Protein AF-A0A4Y8KK54-F1 (afdb_monomer_lite)

Organism: NCBI:txid41988

InterPro domains:
  IPR001647 DNA-binding HTH domain, TetR-type [PF00440] (40-82)
  IPR001647 DNA-binding HTH domain, TetR-type [PS50977] (31-91)
  IPR009057 Homedomain-like superfamily [SSF46689] (26-95)
  IPR050109 HTH-type, TetR-li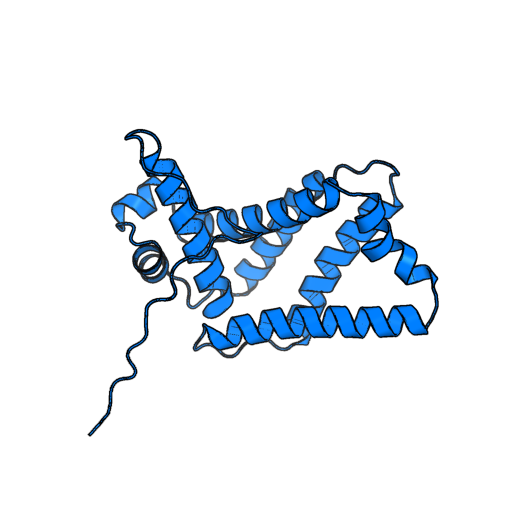ke transcriptional regulator [PTHR30055] (26-176)

Sequence (191 aa):
MSERLDETPVNIADGIFFTMPPVLRRGEVPAIHRESLMIAATELLASEGYRGVGVREITARARVSRAGFYAAFDDKDACVFAAYERFIEAYLSTLQLDLVAARAVHVEFESLGAAARKCRRADTTRLAALMRDAQAAISDTPPAPLSDHIGSVDAVRDLVSDALDQSAAPELLSLLPVMSLWTTRLLALKR

pLDDT: mean 76.67, std 17.29, range [30.69, 95.31]

Structure (mmCIF, N/CA/C/O backbone):
data_AF-A0A4Y8KK54-F1
#
_entry.id   AF-A0A4Y8KK54-F1
#
loop_
_atom_site.group_PDB
_atom_site.id
_atom_site.type_symbol
_atom_site.label_atom_id
_atom_site.label_alt_id
_atom_site.label_comp_id
_atom_site.label_asym_id
_atom_site.label_entity_id
_atom_site.label_seq_id
_atom_site.pdbx_PDB_ins_code
_atom_site.Cartn_x
_atom_site.Cartn_y
_atom_site.Cartn_z
_atom_site.occupancy
_atom_site.B_iso_or_equiv
_atom_site.auth_seq_id
_atom_site.auth_comp_id
_atom_site.auth_asym_id
_atom_site.auth_atom_id
_atom_site.pdbx_PDB_model_num
ATOM 1 N N . MET A 1 1 ? 15.577 -36.340 -18.420 1.00 34.56 1 MET A N 1
ATOM 2 C CA . MET A 1 1 ? 14.987 -35.574 -19.536 1.00 34.56 1 MET A CA 1
ATOM 3 C C . MET A 1 1 ? 13.953 -34.666 -18.900 1.00 34.56 1 MET A C 1
ATOM 5 O O . MET A 1 1 ? 12.982 -35.178 -18.371 1.00 34.56 1 MET A O 1
ATOM 9 N N . SER A 1 2 ? 14.292 -33.383 -18.763 1.00 33.22 2 SER A N 1
ATOM 10 C CA . SER A 1 2 ? 13.535 -32.387 -17.994 1.00 33.22 2 SER A CA 1
ATOM 11 C C . SER A 1 2 ? 12.267 -31.998 -18.754 1.00 33.22 2 SER A C 1
ATOM 13 O O . SER 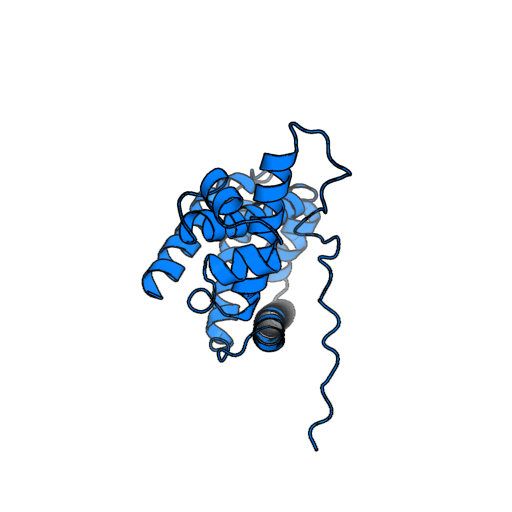A 1 2 ? 12.364 -31.533 -19.890 1.00 33.22 2 SER A O 1
ATOM 15 N N . GLU A 1 3 ? 11.105 -32.232 -18.152 1.00 31.42 3 GLU A N 1
ATOM 16 C CA . GLU A 1 3 ? 9.805 -31.828 -18.680 1.00 31.42 3 GLU A CA 1
ATOM 17 C C . GLU A 1 3 ? 9.526 -30.408 -18.173 1.00 31.42 3 GLU A C 1
ATOM 19 O O . GLU A 1 3 ? 9.410 -30.167 -16.972 1.00 31.42 3 GLU A O 1
ATOM 24 N N . ARG A 1 4 ? 9.563 -29.445 -19.101 1.00 30.69 4 ARG A N 1
ATOM 25 C CA . ARG A 1 4 ? 9.324 -28.022 -18.843 1.00 30.69 4 ARG A CA 1
ATOM 26 C C . ARG A 1 4 ? 7.884 -27.844 -18.370 1.00 30.69 4 ARG A C 1
ATOM 28 O O . ARG A 1 4 ? 6.964 -28.141 -19.125 1.00 30.69 4 ARG A O 1
ATOM 35 N N . LEU A 1 5 ? 7.712 -27.327 -17.156 1.00 34.41 5 LEU A N 1
ATOM 36 C CA . LEU A 1 5 ? 6.448 -26.748 -16.721 1.00 34.41 5 LEU A CA 1
ATOM 37 C C . LEU A 1 5 ? 6.178 -25.521 -17.599 1.00 34.41 5 LEU A C 1
ATOM 39 O O . LEU A 1 5 ? 6.982 -24.592 -17.653 1.00 34.41 5 LEU A O 1
ATOM 43 N N . ASP A 1 6 ? 5.083 -25.587 -18.344 1.00 33.03 6 ASP A N 1
ATOM 44 C CA . ASP A 1 6 ? 4.520 -24.486 -19.113 1.00 33.03 6 ASP A CA 1
ATOM 45 C C . ASP A 1 6 ? 3.977 -23.453 -18.113 1.00 33.03 6 ASP A C 1
ATOM 47 O O . ASP A 1 6 ? 2.862 -23.572 -17.605 1.00 33.03 6 ASP A O 1
ATOM 51 N N . GLU A 1 7 ? 4.820 -22.491 -17.731 1.00 35.12 7 GLU A N 1
ATOM 52 C CA . GLU A 1 7 ? 4.416 -21.321 -16.954 1.00 35.12 7 GLU A CA 1
ATOM 53 C C . GLU A 1 7 ? 3.498 -20.457 -17.825 1.00 35.12 7 GLU A C 1
ATOM 55 O O . GLU A 1 7 ? 3.936 -19.540 -18.523 1.00 35.12 7 GLU A O 1
ATOM 60 N N . THR A 1 8 ? 2.196 -20.747 -17.796 1.00 33.88 8 THR A N 1
ATOM 61 C CA . THR A 1 8 ? 1.182 -19.799 -18.265 1.00 33.88 8 THR A CA 1
ATOM 62 C C . THR A 1 8 ? 1.454 -18.440 -17.612 1.00 33.88 8 THR A C 1
ATOM 64 O O . THR A 1 8 ? 1.455 -18.362 -16.380 1.00 33.88 8 THR A O 1
ATOM 67 N N . PRO A 1 9 ? 1.693 -17.365 -18.386 1.00 37.09 9 PRO A N 1
ATOM 68 C CA . PRO A 1 9 ? 2.004 -16.066 -17.815 1.00 37.09 9 PRO A CA 1
ATOM 69 C C . PRO A 1 9 ? 0.795 -15.583 -17.017 1.00 37.09 9 PRO A C 1
ATOM 71 O O . PRO A 1 9 ? -0.312 -15.514 -17.555 1.00 37.09 9 PRO A O 1
ATOM 74 N N . VAL A 1 10 ? 1.011 -15.257 -15.740 1.00 39.78 10 VAL A N 1
ATOM 75 C CA . VAL A 1 10 ? -0.001 -14.628 -14.887 1.00 39.78 10 VAL A CA 1
ATOM 76 C C . VAL A 1 10 ? -0.463 -13.355 -15.593 1.00 39.78 10 VAL A C 1
ATOM 78 O O . VAL A 1 10 ? 0.301 -12.408 -15.773 1.00 39.78 10 VAL A O 1
ATOM 81 N N . ASN A 1 11 ? -1.694 -13.387 -16.091 1.00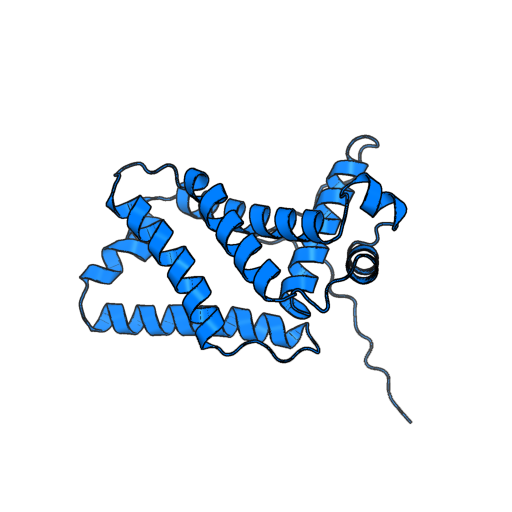 39.50 11 ASN A N 1
ATOM 82 C CA . ASN A 1 11 ? -2.329 -12.248 -16.730 1.00 39.50 11 ASN A CA 1
ATOM 83 C C . ASN A 1 11 ? -2.714 -11.262 -15.620 1.00 39.50 11 ASN A C 1
ATOM 85 O O . ASN A 1 11 ? -3.263 -11.696 -14.606 1.00 39.50 11 ASN A O 1
ATOM 89 N N . ILE A 1 12 ? -2.423 -9.971 -15.795 1.00 45.25 12 ILE A N 1
ATOM 90 C CA . ILE A 1 12 ? -2.815 -8.927 -14.838 1.00 45.25 12 ILE A CA 1
ATOM 91 C C . ILE A 1 12 ? -4.345 -8.972 -14.723 1.00 45.25 12 ILE A C 1
ATOM 93 O O . ILE A 1 12 ? -5.048 -8.707 -15.697 1.00 45.25 12 ILE A O 1
ATOM 97 N N . ALA A 1 13 ? -4.859 -9.386 -13.565 1.00 43.09 13 ALA A N 1
ATOM 98 C CA . ALA A 1 13 ? -6.291 -9.466 -13.303 1.00 43.09 13 ALA A CA 1
ATOM 99 C C . ALA A 1 13 ? -6.803 -8.123 -12.764 1.00 43.09 13 ALA A C 1
ATOM 101 O O . ALA A 1 13 ? -6.107 -7.466 -11.990 1.00 43.09 13 ALA A O 1
ATOM 102 N N . ASP A 1 14 ? -8.029 -7.743 -13.129 1.00 33.59 14 ASP A N 1
ATOM 103 C CA . ASP A 1 14 ? -8.732 -6.639 -12.467 1.00 33.59 14 ASP A CA 1
ATOM 104 C C . ASP A 1 14 ? -8.810 -6.899 -10.956 1.00 33.59 14 ASP A C 1
ATOM 106 O O . ASP A 1 14 ? -9.200 -7.987 -10.520 1.00 33.59 14 ASP A O 1
ATOM 110 N N . GLY A 1 15 ? -8.438 -5.905 -10.146 1.00 44.06 15 GLY A N 1
ATOM 111 C CA . GLY A 1 15 ? -8.336 -6.060 -8.699 1.00 44.06 15 GLY A CA 1
ATOM 112 C C . GLY A 1 15 ? -8.706 -4.804 -7.915 1.00 44.06 15 GLY A C 1
ATOM 113 O O . GLY A 1 15 ? -8.842 -3.711 -8.449 1.00 44.06 15 GLY A O 1
ATOM 114 N N . ILE A 1 16 ? -8.833 -4.960 -6.595 1.00 44.19 16 ILE A N 1
ATOM 115 C CA . ILE A 1 16 ? -9.178 -3.871 -5.658 1.00 44.19 16 ILE A CA 1
ATOM 116 C C . ILE A 1 16 ? -8.119 -2.748 -5.674 1.00 44.19 16 ILE A C 1
ATOM 118 O O . ILE A 1 16 ? -8.422 -1.596 -5.376 1.00 44.19 16 ILE A O 1
ATOM 122 N N . PHE A 1 17 ? -6.881 -3.075 -6.052 1.00 42.69 17 PHE A N 1
ATOM 123 C CA . PHE A 1 17 ? -5.748 -2.147 -6.049 1.00 42.69 17 PHE A CA 1
ATOM 124 C C . PHE A 1 17 ? -5.470 -1.503 -7.413 1.00 42.69 17 PHE A C 1
ATOM 126 O O . PHE A 1 17 ? -4.890 -0.421 -7.459 1.00 42.69 17 PHE A O 1
ATOM 133 N N . PHE A 1 18 ? -5.897 -2.140 -8.509 1.00 51.03 18 PHE A N 1
ATOM 134 C CA . PHE A 1 18 ? -5.626 -1.698 -9.875 1.00 51.03 18 PHE A CA 1
ATOM 135 C C . PHE A 1 18 ? -6.766 -2.083 -10.812 1.00 51.03 18 PHE A C 1
ATOM 137 O O . PHE A 1 18 ? -7.244 -3.217 -10.800 1.00 51.03 18 PHE A O 1
ATOM 144 N N . THR A 1 19 ? -7.152 -1.142 -11.662 1.00 51.34 19 THR A N 1
ATOM 145 C CA . THR A 1 19 ? -8.107 -1.352 -12.750 1.00 51.34 19 THR A CA 1
ATOM 146 C C . THR A 1 19 ? -7.354 -1.444 -14.063 1.00 51.34 19 THR A C 1
ATOM 148 O O . THR A 1 19 ? -6.540 -0.571 -14.355 1.00 51.34 19 THR A O 1
ATOM 151 N N . MET A 1 20 ? -7.620 -2.470 -14.874 1.00 42.22 20 MET A N 1
ATOM 152 C CA . MET A 1 20 ? -7.076 -2.535 -16.227 1.00 42.22 20 MET A CA 1
ATOM 153 C C . MET A 1 20 ? -7.622 -1.362 -17.054 1.00 42.22 20 MET A C 1
ATOM 155 O O . MET A 1 20 ? -8.843 -1.208 -17.166 1.00 42.22 20 MET A O 1
ATOM 159 N N . PRO A 1 21 ? -6.764 -0.519 -17.654 1.00 48.00 21 PRO A N 1
ATOM 160 C CA . PRO A 1 21 ? -7.264 0.598 -18.432 1.00 48.00 21 PRO A CA 1
ATOM 161 C C . PRO A 1 21 ? -7.938 0.122 -19.736 1.00 48.00 21 PRO A C 1
ATOM 163 O O . PRO A 1 21 ? -7.499 -0.860 -20.345 1.00 48.00 21 PRO A O 1
ATOM 166 N N . PRO A 1 22 ? -9.004 0.810 -20.193 1.00 50.97 22 PRO A N 1
ATOM 167 C CA . PRO A 1 22 ? -9.767 0.429 -21.380 1.00 50.97 22 PRO A CA 1
ATOM 168 C C . PRO A 1 22 ? -8.986 0.622 -22.696 1.00 50.97 22 PRO A C 1
ATOM 170 O O . PRO A 1 22 ? -7.919 1.231 -22.746 1.00 50.97 22 PRO A O 1
ATOM 173 N N . VAL A 1 23 ? -9.546 0.085 -23.789 1.00 52.19 23 VAL A N 1
ATOM 174 C CA . VAL A 1 23 ? -8.948 0.058 -25.139 1.00 52.19 23 VAL A CA 1
ATOM 175 C C . VAL A 1 23 ? -8.529 1.460 -25.626 1.00 52.19 23 VAL A C 1
ATOM 177 O O . VAL A 1 23 ? -9.309 2.407 -25.599 1.00 52.19 23 VAL A O 1
ATOM 180 N N . LEU A 1 24 ? -7.289 1.536 -26.121 1.00 49.78 24 LEU A N 1
ATOM 181 C CA . LEU A 1 24 ? -6.462 2.729 -26.355 1.00 49.78 24 LEU A CA 1
ATOM 182 C C . LEU A 1 24 ? -7.079 3.836 -27.238 1.00 49.78 24 LEU A C 1
ATOM 184 O O . LEU A 1 24 ? -7.381 3.606 -28.413 1.00 49.78 24 LEU A O 1
ATOM 188 N N . ARG A 1 25 ? -7.035 5.093 -26.765 1.00 50.41 25 ARG A N 1
ATOM 189 C CA . ARG A 1 25 ? -6.892 6.288 -27.626 1.00 50.41 25 ARG A CA 1
ATOM 190 C C . ARG A 1 25 ? -5.428 6.743 -27.663 1.00 50.41 25 ARG A C 1
ATOM 192 O O . ARG A 1 25 ? -4.710 6.654 -26.675 1.00 50.41 25 ARG A O 1
ATOM 199 N N . ARG A 1 26 ? -4.954 7.279 -28.798 1.00 50.38 26 ARG A N 1
ATOM 200 C CA . ARG A 1 26 ? -3.528 7.628 -29.034 1.00 50.38 26 ARG A CA 1
ATOM 201 C C . ARG A 1 26 ? -2.906 8.569 -27.973 1.00 50.38 26 ARG A C 1
ATOM 203 O O . ARG A 1 26 ? -1.694 8.539 -27.802 1.00 50.38 26 ARG A O 1
ATOM 210 N N . GLY A 1 27 ? -3.709 9.366 -27.258 1.00 58.72 27 GLY A N 1
ATOM 211 C CA . GLY A 1 27 ? -3.265 10.228 -26.148 1.00 58.72 27 GLY A CA 1
ATOM 212 C C . GLY A 1 27 ? -3.271 9.577 -24.755 1.00 58.72 27 GLY A C 1
ATOM 213 O O . GLY A 1 27 ? -2.666 10.117 -23.840 1.00 58.72 27 GLY A O 1
ATOM 214 N N . GLU A 1 28 ? -3.912 8.418 -24.593 1.00 64.12 28 GLU A N 1
ATOM 215 C CA . GLU A 1 28 ? -4.023 7.682 -23.319 1.00 64.12 28 GLU A CA 1
ATOM 216 C C . GLU A 1 28 ? -2.874 6.681 -23.132 1.00 64.12 28 GLU A C 1
ATOM 218 O O . GLU A 1 28 ? -2.599 6.240 -22.020 1.00 64.12 28 GLU A O 1
ATOM 223 N N . VAL A 1 29 ? -2.148 6.370 -24.213 1.00 72.44 29 VAL A N 1
ATOM 224 C CA . VAL A 1 29 ? -1.013 5.433 -24.232 1.00 72.44 29 VAL A CA 1
ATOM 225 C C . VAL A 1 29 ? 0.030 5.730 -23.136 1.00 72.44 29 VAL A C 1
ATOM 227 O O . VAL A 1 29 ? 0.448 4.785 -22.468 1.00 72.44 29 VAL A O 1
ATOM 230 N N . PRO A 1 30 ? 0.447 6.989 -22.873 1.00 79.62 30 PRO A N 1
ATOM 231 C CA . PRO A 1 30 ? 1.409 7.273 -21.805 1.00 79.62 30 PRO A CA 1
ATOM 232 C C . PRO A 1 30 ? 0.860 6.999 -20.399 1.00 79.62 30 PRO A C 1
ATOM 234 O O . PRO A 1 30 ? 1.578 6.452 -19.565 1.00 79.62 30 PRO A O 1
ATOM 237 N N . ALA A 1 31 ? -0.409 7.336 -20.141 1.00 79.38 31 ALA A N 1
ATOM 238 C CA . ALA A 1 31 ? -1.060 7.077 -18.855 1.00 79.38 31 ALA A CA 1
ATOM 239 C C . ALA A 1 31 ? -1.206 5.568 -18.608 1.00 79.38 31 ALA A C 1
ATOM 241 O O . ALA A 1 31 ? -0.898 5.081 -17.524 1.00 79.38 31 ALA A O 1
ATOM 242 N N . ILE A 1 32 ? -1.558 4.822 -19.654 1.00 82.50 32 ILE A N 1
ATOM 243 C CA . ILE A 1 32 ? -1.699 3.365 -19.624 1.00 82.50 32 ILE A CA 1
ATOM 244 C C . ILE A 1 32 ? -0.356 2.676 -19.400 1.00 82.50 32 ILE A C 1
ATOM 246 O O . ILE A 1 32 ? -0.265 1.747 -18.599 1.00 82.50 32 ILE A O 1
ATOM 250 N N . HIS A 1 33 ? 0.705 3.134 -20.070 1.00 88.38 33 HIS A N 1
ATOM 251 C CA . HIS A 1 33 ? 2.049 2.629 -19.807 1.00 88.38 33 HIS A CA 1
ATOM 252 C C . HIS A 1 33 ? 2.473 2.922 -18.371 1.00 88.38 33 HIS A C 1
ATOM 254 O O . HIS A 1 33 ? 2.992 2.028 -17.712 1.00 88.38 33 HIS A O 1
ATOM 260 N N . ARG A 1 34 ? 2.221 4.135 -17.864 1.00 90.38 34 ARG A N 1
ATOM 261 C CA . ARG A 1 34 ? 2.526 4.489 -16.475 1.00 90.38 34 ARG A CA 1
ATOM 262 C C . ARG A 1 34 ? 1.802 3.566 -15.490 1.00 90.38 34 ARG A C 1
ATOM 264 O O . ARG A 1 34 ? 2.439 3.056 -14.576 1.00 90.38 34 ARG A O 1
ATOM 271 N N . GLU A 1 35 ? 0.514 3.314 -15.697 1.00 87.00 35 GLU A N 1
ATOM 272 C CA . GLU A 1 35 ? -0.282 2.417 -14.854 1.00 87.00 35 GLU A CA 1
ATOM 273 C C . GLU A 1 35 ? 0.191 0.961 -14.947 1.00 87.00 35 GLU A C 1
ATOM 275 O O . GLU A 1 35 ? 0.448 0.337 -13.922 1.00 87.00 35 GLU A O 1
ATOM 280 N N . SER A 1 36 ? 0.438 0.452 -16.157 1.00 87.81 36 SER A N 1
ATOM 281 C CA . SER A 1 36 ? 0.958 -0.909 -16.375 1.00 87.81 36 SER A CA 1
ATOM 282 C C . SER A 1 36 ? 2.325 -1.120 -15.717 1.00 87.81 36 SER A C 1
ATOM 284 O O . SER A 1 36 ? 2.599 -2.183 -15.163 1.00 87.81 36 SER A O 1
ATOM 286 N N . LEU A 1 37 ? 3.186 -0.098 -15.754 1.00 91.44 37 LEU A N 1
ATOM 287 C CA . LEU A 1 37 ? 4.482 -0.099 -15.080 1.00 91.44 37 LEU A CA 1
ATOM 288 C C . LEU A 1 37 ? 4.330 -0.119 -13.554 1.00 91.44 37 LEU A C 1
ATOM 290 O O . LEU A 1 37 ? 5.05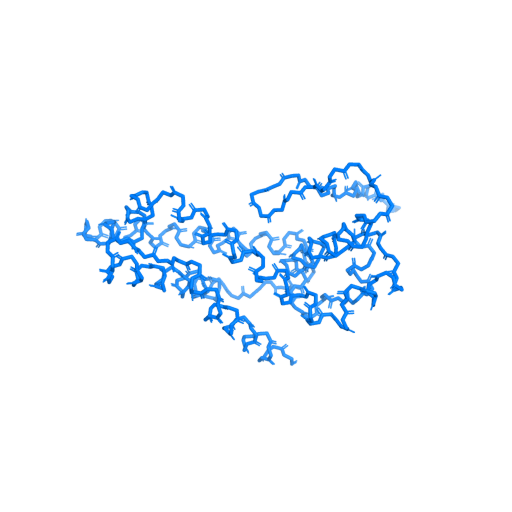7 -0.862 -12.903 1.00 91.44 37 LEU A O 1
ATOM 294 N N . MET A 1 38 ? 3.391 0.648 -12.987 1.00 90.94 38 MET A N 1
ATOM 295 C CA . MET A 1 38 ? 3.118 0.631 -11.542 1.00 90.94 38 MET A CA 1
ATOM 296 C C . MET A 1 38 ? 2.529 -0.705 -11.088 1.00 90.94 38 MET A C 1
ATOM 298 O O . MET A 1 38 ? 2.970 -1.232 -10.074 1.00 90.94 38 MET A O 1
ATOM 302 N N . ILE A 1 39 ? 1.608 -1.292 -11.856 1.00 84.69 39 ILE A N 1
ATOM 303 C CA . ILE A 1 39 ? 1.069 -2.631 -11.583 1.00 84.69 39 ILE A CA 1
ATOM 304 C C . ILE A 1 39 ? 2.206 -3.654 -11.552 1.00 84.69 39 ILE A C 1
ATOM 306 O O . ILE A 1 39 ? 2.391 -4.353 -10.556 1.00 84.69 39 ILE A O 1
ATOM 310 N N . ALA A 1 40 ? 3.021 -3.687 -12.610 1.00 86.88 40 ALA A N 1
ATOM 311 C CA . ALA A 1 40 ? 4.167 -4.582 -12.695 1.00 86.88 40 ALA A CA 1
ATOM 312 C C . ALA A 1 40 ? 5.162 -4.350 -11.551 1.00 86.88 40 ALA A C 1
ATOM 314 O O . ALA A 1 40 ? 5.682 -5.310 -10.991 1.00 86.88 40 ALA A O 1
ATOM 315 N N . ALA A 1 41 ? 5.422 -3.093 -11.182 1.00 87.25 41 ALA A N 1
ATOM 316 C CA . ALA A 1 41 ? 6.292 -2.761 -10.064 1.00 87.25 41 ALA A CA 1
ATOM 317 C C . ALA A 1 41 ? 5.721 -3.261 -8.732 1.00 87.25 41 ALA A C 1
ATOM 319 O O . ALA A 1 41 ? 6.473 -3.857 -7.971 1.00 87.25 41 ALA A O 1
ATOM 320 N N . THR A 1 42 ? 4.424 -3.085 -8.457 1.00 80.94 42 THR A N 1
ATOM 321 C CA . THR A 1 42 ? 3.784 -3.607 -7.238 1.00 80.94 42 THR A CA 1
ATOM 322 C C . THR A 1 42 ? 3.832 -5.125 -7.181 1.00 80.94 42 THR A C 1
ATOM 324 O O . THR A 1 42 ? 4.167 -5.673 -6.135 1.00 80.94 42 THR A O 1
ATOM 327 N N . GLU A 1 43 ? 3.552 -5.811 -8.290 1.00 76.25 43 GLU A N 1
ATOM 328 C CA . GLU A 1 43 ? 3.649 -7.270 -8.360 1.00 76.25 43 GLU A CA 1
ATOM 329 C C . GLU A 1 43 ? 5.083 -7.746 -8.118 1.00 76.25 43 GLU A C 1
ATOM 331 O O . GLU A 1 43 ? 5.304 -8.595 -7.261 1.00 76.25 43 GLU A O 1
ATOM 336 N N . LEU A 1 44 ? 6.062 -7.173 -8.825 1.00 78.25 44 LEU A N 1
ATOM 337 C CA . LEU A 1 44 ? 7.473 -7.554 -8.699 1.00 78.25 44 LEU A CA 1
ATOM 338 C C . LEU A 1 44 ? 8.046 -7.236 -7.315 1.00 78.25 44 LEU A C 1
ATOM 340 O O . LEU A 1 44 ? 8.961 -7.893 -6.834 1.00 78.25 44 LEU A O 1
ATOM 344 N N . LEU A 1 45 ? 7.541 -6.189 -6.678 1.00 75.06 45 LEU A N 1
ATOM 345 C CA . LEU A 1 45 ? 7.948 -5.777 -5.345 1.00 75.06 45 LEU A CA 1
ATOM 346 C C . LEU A 1 45 ? 7.328 -6.646 -4.265 1.00 75.06 45 LEU A C 1
ATOM 348 O O . LEU A 1 45 ? 8.004 -6.968 -3.286 1.00 75.06 45 LEU A O 1
ATOM 352 N N . ALA A 1 46 ? 6.062 -7.018 -4.457 1.00 67.44 46 ALA A N 1
ATOM 353 C CA . ALA A 1 46 ? 5.406 -8.015 -3.639 1.00 67.44 46 ALA A CA 1
ATOM 354 C C . ALA A 1 46 ? 6.170 -9.334 -3.735 1.00 67.44 46 ALA A C 1
ATOM 356 O O . ALA A 1 46 ? 6.376 -9.939 -2.698 1.00 67.44 46 ALA A O 1
ATOM 357 N N . SER A 1 47 ? 6.672 -9.727 -4.911 1.00 63.38 47 SER A N 1
ATOM 358 C CA . SER A 1 47 ? 7.549 -10.887 -5.040 1.00 63.38 47 SER A CA 1
ATOM 359 C C . SER A 1 47 ? 8.960 -10.643 -4.549 1.00 63.38 47 SER A C 1
ATOM 361 O O . SER A 1 47 ? 9.338 -10.978 -3.431 1.00 63.38 47 SER A O 1
ATOM 363 N N . GLU A 1 48 ? 9.803 -10.110 -5.412 1.00 64.44 48 GLU A N 1
ATOM 364 C CA . GLU A 1 48 ? 11.254 -10.219 -5.343 1.00 64.44 48 GLU A CA 1
ATOM 365 C C . GLU A 1 48 ? 11.845 -9.325 -4.246 1.00 64.44 48 GLU A C 1
ATOM 367 O O . GLU A 1 48 ? 13.060 -9.254 -4.035 1.00 64.44 48 GLU A O 1
ATOM 372 N N . GLY A 1 49 ? 10.967 -8.622 -3.524 1.00 63.81 49 GLY A N 1
ATOM 373 C CA . GLY A 1 49 ? 11.315 -7.537 -2.645 1.00 63.81 49 GLY A CA 1
ATOM 374 C C . GLY A 1 49 ? 11.969 -6.405 -3.428 1.00 63.81 49 GLY A C 1
ATOM 375 O O . GLY A 1 49 ? 12.269 -6.477 -4.618 1.00 63.81 49 GLY A O 1
ATOM 376 N N . TYR A 1 50 ? 12.260 -5.317 -2.729 1.00 69.75 50 TYR A N 1
ATOM 377 C CA . TYR A 1 50 ? 12.813 -4.137 -3.381 1.00 69.75 50 TYR A CA 1
ATOM 378 C C . TYR A 1 50 ? 14.144 -4.393 -4.098 1.00 69.75 50 TYR A C 1
ATOM 380 O O . TYR A 1 50 ? 14.423 -3.720 -5.081 1.00 69.75 50 TYR A O 1
ATOM 388 N N . ARG A 1 51 ? 14.973 -5.350 -3.659 1.00 70.12 51 ARG A N 1
ATOM 389 C CA . ARG A 1 51 ? 16.278 -5.616 -4.291 1.00 70.12 51 ARG A CA 1
ATOM 390 C C . ARG A 1 51 ? 16.179 -6.381 -5.613 1.00 70.12 51 ARG A C 1
ATOM 392 O O . ARG A 1 51 ? 16.990 -6.098 -6.489 1.00 70.12 51 ARG A O 1
ATOM 399 N N . GLY A 1 52 ? 15.224 -7.300 -5.761 1.00 67.62 52 GLY A N 1
ATOM 400 C CA . GLY A 1 52 ? 15.068 -8.070 -6.999 1.00 67.62 52 GLY A CA 1
ATOM 401 C C . GLY A 1 52 ? 14.340 -7.309 -8.109 1.00 67.62 52 GLY A C 1
ATOM 402 O O . GLY A 1 52 ? 14.613 -7.512 -9.285 1.00 67.62 52 GLY A O 1
ATOM 403 N N . VAL A 1 53 ? 13.531 -6.308 -7.753 1.00 78.06 53 VAL A N 1
ATOM 404 C CA . VAL A 1 53 ? 12.909 -5.419 -8.742 1.00 78.06 53 VAL A CA 1
ATOM 405 C C . VAL A 1 53 ? 13.983 -4.640 -9.512 1.00 78.06 53 VAL A C 1
ATOM 407 O O . VAL A 1 53 ? 14.821 -3.968 -8.917 1.00 78.06 53 VAL A O 1
ATOM 410 N N . GLY A 1 54 ? 13.932 -4.631 -10.839 1.00 85.94 54 GLY A N 1
ATOM 411 C CA . GLY A 1 54 ? 14.780 -3.799 -11.695 1.00 85.94 54 GLY A CA 1
ATOM 412 C C . GLY A 1 54 ? 13.988 -3.194 -12.850 1.00 85.94 54 GLY A C 1
ATOM 413 O O . GLY A 1 54 ? 12.887 -3.638 -13.168 1.00 85.94 54 GLY A O 1
ATOM 414 N N . VAL A 1 55 ? 14.538 -2.164 -13.509 1.00 90.94 55 VAL A N 1
ATOM 415 C CA . VAL A 1 55 ? 13.888 -1.553 -14.691 1.00 90.94 55 VAL A CA 1
ATOM 416 C C . VAL A 1 55 ? 13.625 -2.613 -15.763 1.00 90.94 55 VAL A C 1
ATOM 418 O O . VAL A 1 55 ? 12.583 -2.593 -16.409 1.00 90.94 55 VAL A O 1
ATOM 421 N N . ARG A 1 56 ? 14.549 -3.568 -15.935 1.00 91.31 56 ARG A N 1
ATOM 422 C CA . ARG A 1 56 ? 14.413 -4.656 -16.907 1.00 91.31 56 ARG A CA 1
ATOM 423 C C . ARG A 1 56 ? 13.214 -5.543 -16.571 1.00 91.31 56 ARG A C 1
ATOM 425 O O . ARG A 1 56 ? 12.382 -5.774 -17.440 1.00 91.31 56 ARG A O 1
ATOM 432 N N . GLU A 1 57 ? 13.111 -5.979 -15.327 1.00 87.56 57 GLU A N 1
ATOM 433 C CA . GLU A 1 57 ? 12.059 -6.854 -14.816 1.00 87.56 57 GLU A CA 1
ATOM 434 C C . GLU A 1 57 ? 10.693 -6.161 -14.924 1.00 87.56 57 GLU A C 1
ATOM 436 O O . GLU A 1 57 ? 9.760 -6.727 -15.495 1.00 87.56 57 GLU A O 1
ATOM 441 N N . ILE A 1 58 ? 10.611 -4.889 -14.506 1.00 88.69 58 ILE A N 1
ATOM 442 C CA . ILE A 1 58 ? 9.393 -4.071 -14.611 1.00 88.69 58 ILE A CA 1
ATOM 443 C C . ILE A 1 58 ? 8.956 -3.943 -16.071 1.00 88.69 58 ILE A C 1
ATOM 445 O O . ILE A 1 58 ? 7.803 -4.213 -16.399 1.00 88.69 58 ILE A O 1
ATOM 449 N N . THR A 1 59 ? 9.868 -3.560 -16.970 1.00 92.88 59 THR A N 1
ATOM 450 C CA . THR A 1 59 ? 9.540 -3.397 -18.397 1.00 92.88 59 THR A CA 1
ATOM 451 C C . THR A 1 59 ? 9.099 -4.702 -19.052 1.00 92.88 59 THR A C 1
ATOM 453 O O . THR A 1 59 ? 8.144 -4.702 -19.830 1.00 92.88 59 THR A O 1
ATOM 456 N N . ALA A 1 60 ? 9.748 -5.818 -18.707 1.00 88.75 60 ALA A N 1
ATOM 457 C CA . ALA A 1 60 ? 9.399 -7.138 -19.215 1.00 88.75 60 ALA A CA 1
ATOM 458 C C . ALA A 1 60 ? 7.993 -7.558 -18.763 1.00 88.75 60 ALA A C 1
ATOM 460 O O . ALA A 1 60 ? 7.189 -7.982 -19.594 1.00 88.75 60 ALA A O 1
ATOM 461 N N . ARG A 1 61 ? 7.670 -7.377 -17.475 1.00 84.88 61 ARG A N 1
ATOM 462 C CA . ARG A 1 61 ? 6.351 -7.709 -16.919 1.00 84.88 61 ARG A CA 1
ATOM 463 C C . ARG A 1 61 ? 5.247 -6.798 -17.459 1.00 84.88 61 ARG A C 1
ATOM 465 O O . ARG A 1 61 ? 4.211 -7.299 -17.884 1.00 84.88 61 ARG A O 1
ATOM 472 N N . ALA A 1 62 ? 5.483 -5.488 -17.514 1.00 89.75 62 ALA A N 1
ATOM 473 C CA . ALA A 1 62 ? 4.516 -4.511 -18.021 1.00 89.75 62 ALA A CA 1
ATOM 474 C C . ALA A 1 62 ? 4.333 -4.562 -19.548 1.00 89.75 62 ALA A C 1
ATOM 476 O O . ALA A 1 62 ? 3.442 -3.904 -20.081 1.00 89.75 62 ALA A O 1
ATOM 477 N N . ARG A 1 63 ? 5.197 -5.295 -20.270 1.00 90.44 63 ARG A N 1
ATOM 478 C CA . ARG A 1 63 ? 5.280 -5.297 -21.743 1.00 90.44 63 ARG A CA 1
ATOM 479 C C . ARG A 1 63 ? 5.467 -3.890 -22.328 1.00 90.44 63 ARG A C 1
ATOM 481 O O . ARG A 1 63 ? 5.001 -3.591 -23.426 1.00 90.44 63 ARG A O 1
ATOM 488 N N . VAL A 1 64 ? 6.184 -3.032 -21.606 1.00 92.88 64 VAL A N 1
ATOM 489 C CA . VAL A 1 64 ? 6.516 -1.663 -22.021 1.00 92.88 64 VAL A CA 1
ATOM 490 C C . VAL A 1 64 ? 7.993 -1.612 -22.390 1.00 92.88 64 VAL A C 1
ATOM 492 O O . VAL A 1 64 ? 8.830 -2.205 -21.720 1.00 92.88 64 VAL A O 1
ATOM 495 N N . SER A 1 65 ? 8.352 -0.903 -23.462 1.00 93.31 65 SER A N 1
ATOM 496 C CA . SER A 1 65 ? 9.765 -0.749 -23.833 1.00 93.31 65 SER A CA 1
ATOM 497 C C . SER A 1 65 ? 10.546 0.048 -22.779 1.00 93.31 65 SER A C 1
ATOM 499 O O . SER A 1 65 ? 9.989 0.884 -22.072 1.00 93.31 65 SER A O 1
ATOM 501 N N . ARG A 1 66 ? 11.873 -0.121 -22.727 1.00 93.94 66 ARG A N 1
ATOM 502 C CA . ARG A 1 66 ? 12.737 0.684 -21.845 1.00 93.94 66 ARG A CA 1
ATOM 503 C C . ARG A 1 66 ? 12.635 2.190 -22.126 1.00 93.94 66 ARG A C 1
ATOM 505 O O . ARG A 1 66 ? 12.684 2.983 -21.197 1.00 93.94 66 ARG A O 1
ATOM 512 N N . ALA A 1 67 ? 12.444 2.585 -23.386 1.00 92.31 67 ALA A N 1
ATOM 513 C CA . ALA A 1 67 ? 12.174 3.980 -23.735 1.00 92.31 67 ALA A CA 1
ATOM 514 C C . ALA A 1 67 ? 10.815 4.453 -23.187 1.00 92.31 67 ALA A C 1
ATOM 516 O O . ALA A 1 67 ? 10.713 5.564 -22.682 1.00 92.31 67 ALA A O 1
ATOM 517 N N . GLY A 1 68 ? 9.791 3.593 -23.227 1.00 92.06 68 GLY A N 1
ATOM 518 C CA . GLY A 1 68 ? 8.488 3.859 -22.613 1.00 92.06 68 GLY A CA 1
ATOM 519 C C . GLY A 1 68 ? 8.553 3.974 -21.088 1.00 92.06 68 GLY A C 1
ATOM 520 O O . GLY A 1 68 ? 7.861 4.814 -20.524 1.00 92.06 68 GLY A O 1
ATOM 521 N N . PHE A 1 69 ? 9.427 3.201 -20.432 1.00 94.25 69 PHE A N 1
ATOM 522 C CA . PHE A 1 69 ? 9.707 3.349 -19.001 1.00 94.25 69 PHE A CA 1
ATOM 523 C C . PHE A 1 69 ? 10.231 4.745 -18.681 1.00 94.25 69 PHE A C 1
ATOM 525 O O . PHE A 1 69 ? 9.618 5.453 -17.889 1.00 94.25 69 PHE A O 1
ATOM 532 N N . TYR A 1 70 ? 11.316 5.164 -19.339 1.00 95.31 70 TYR A N 1
ATOM 533 C CA . TYR A 1 70 ? 11.933 6.465 -19.064 1.00 95.31 70 TYR A CA 1
ATOM 534 C C . TYR A 1 70 ? 11.103 7.658 -19.551 1.00 95.31 70 TYR A C 1
ATOM 536 O O . TYR A 1 70 ? 11.352 8.786 -19.145 1.00 95.31 70 TYR A O 1
ATOM 544 N N . ALA A 1 71 ? 10.094 7.426 -20.394 1.00 93.06 71 ALA A N 1
ATOM 545 C CA . ALA A 1 71 ? 9.084 8.434 -20.700 1.00 93.06 71 ALA A CA 1
ATOM 546 C C . ALA A 1 71 ? 8.068 8.629 -19.555 1.00 93.06 71 ALA A C 1
ATOM 548 O O . ALA A 1 71 ? 7.423 9.672 -19.496 1.00 93.06 71 ALA A O 1
ATOM 549 N N . ALA A 1 72 ? 7.898 7.634 -18.675 1.00 92.25 72 ALA A N 1
ATOM 550 C CA . ALA A 1 72 ? 6.930 7.650 -17.577 1.00 92.25 72 ALA A CA 1
ATOM 551 C C . ALA A 1 72 ? 7.562 7.887 -16.193 1.00 92.25 72 ALA A C 1
ATOM 553 O O . ALA A 1 72 ? 6.885 8.428 -15.316 1.00 92.25 72 ALA A O 1
ATOM 554 N N . PHE A 1 73 ? 8.815 7.469 -15.987 1.00 94.56 73 PHE A N 1
ATOM 555 C CA . PHE A 1 73 ? 9.531 7.535 -14.710 1.00 94.56 73 PHE A CA 1
ATOM 556 C C . PHE A 1 73 ? 11.030 7.776 -14.910 1.00 94.56 73 PHE A C 1
ATOM 558 O O . PHE A 1 73 ? 11.638 7.185 -15.800 1.00 94.56 73 PHE A O 1
ATOM 565 N N . ASP A 1 74 ? 11.637 8.571 -14.029 1.00 91.06 74 ASP A N 1
ATOM 566 C CA . ASP A 1 74 ? 13.074 8.874 -14.083 1.00 91.06 74 ASP A CA 1
ATOM 567 C C . ASP A 1 74 ? 13.936 7.641 -13.773 1.00 91.06 74 ASP A C 1
ATOM 569 O O . ASP A 1 74 ? 14.952 7.382 -14.423 1.00 91.06 74 ASP A O 1
ATOM 573 N N . ASP A 1 75 ? 13.506 6.839 -12.801 1.00 87.69 75 ASP A N 1
ATOM 574 C CA . ASP A 1 75 ? 14.183 5.622 -12.382 1.00 87.69 75 ASP A CA 1
ATOM 575 C C . ASP A 1 75 ? 13.206 4.592 -11.783 1.00 87.69 75 ASP A C 1
ATOM 577 O O . ASP A 1 75 ? 11.989 4.791 -11.702 1.00 87.69 75 ASP A O 1
ATOM 581 N N . LYS A 1 76 ? 13.756 3.437 -11.391 1.00 85.19 76 LYS A N 1
ATOM 582 C CA . LYS A 1 76 ? 13.006 2.376 -10.710 1.00 85.19 76 LYS A CA 1
ATOM 583 C C . LYS A 1 76 ? 12.360 2.880 -9.421 1.00 85.19 76 LYS A C 1
ATOM 585 O O . LYS A 1 76 ? 11.260 2.440 -9.102 1.00 85.19 76 LYS A O 1
ATOM 590 N N . ASP A 1 77 ? 13.039 3.741 -8.676 1.00 84.44 77 ASP A N 1
ATOM 591 C CA . AS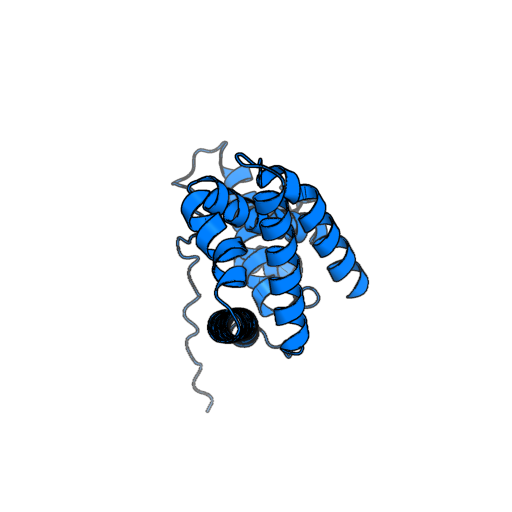P A 1 77 ? 12.590 4.161 -7.354 1.00 84.44 77 ASP A CA 1
ATOM 592 C C . ASP A 1 77 ? 11.347 5.031 -7.477 1.00 84.44 77 ASP A C 1
ATOM 594 O O . ASP A 1 77 ? 10.348 4.754 -6.821 1.00 84.44 77 ASP A O 1
ATOM 598 N N . ALA A 1 78 ? 11.351 5.984 -8.411 1.00 87.31 78 ALA A N 1
ATOM 599 C CA . ALA A 1 78 ? 10.185 6.780 -8.769 1.00 87.31 78 ALA A CA 1
ATOM 600 C C . ALA A 1 78 ? 8.987 5.905 -9.179 1.00 87.31 78 ALA A C 1
ATOM 602 O O . ALA A 1 78 ? 7.853 6.185 -8.789 1.00 87.31 78 ALA A O 1
ATOM 603 N N . CYS A 1 79 ? 9.225 4.824 -9.930 1.00 89.44 79 CYS A N 1
ATOM 604 C CA . CYS A 1 79 ? 8.179 3.877 -10.323 1.00 89.44 79 CYS A CA 1
ATOM 605 C C . CYS A 1 79 ? 7.624 3.093 -9.124 1.00 89.44 79 CYS A C 1
ATOM 607 O O . CYS A 1 79 ? 6.412 3.036 -8.923 1.00 89.44 79 CYS A O 1
ATOM 609 N N . VAL A 1 80 ? 8.509 2.535 -8.297 1.00 83.69 80 VAL A N 1
ATOM 610 C CA . VAL A 1 80 ? 8.143 1.744 -7.116 1.00 83.69 80 VAL A CA 1
ATOM 611 C C . VAL A 1 80 ? 7.428 2.594 -6.064 1.00 83.69 80 VAL A C 1
ATOM 613 O O . VAL A 1 80 ? 6.439 2.145 -5.486 1.00 83.69 80 VAL A O 1
ATOM 616 N N . PHE A 1 81 ? 7.886 3.822 -5.819 1.00 84.25 81 PHE A N 1
ATOM 617 C CA . PHE A 1 81 ? 7.241 4.724 -4.867 1.00 84.25 81 PHE A CA 1
ATOM 618 C C . PHE A 1 81 ? 5.851 5.142 -5.339 1.00 84.25 81 PHE A C 1
ATOM 620 O O . PHE A 1 81 ? 4.915 5.067 -4.548 1.00 84.25 81 PHE A O 1
ATOM 627 N N . ALA A 1 82 ? 5.687 5.478 -6.622 1.00 87.81 82 ALA A N 1
ATOM 628 C CA . ALA A 1 82 ? 4.371 5.791 -7.177 1.00 87.81 82 ALA A CA 1
ATOM 629 C C . ALA A 1 82 ? 3.402 4.598 -7.077 1.00 87.81 82 ALA A C 1
ATOM 631 O O . ALA A 1 82 ? 2.223 4.773 -6.776 1.00 87.81 82 ALA A O 1
ATOM 632 N N . ALA A 1 83 ? 3.902 3.377 -7.276 1.00 84.81 83 ALA A N 1
ATOM 633 C CA . ALA A 1 83 ? 3.111 2.159 -7.148 1.00 84.81 83 ALA A CA 1
ATOM 634 C C . ALA A 1 83 ? 2.663 1.895 -5.692 1.00 84.81 83 ALA A C 1
ATOM 636 O O . ALA A 1 83 ? 1.505 1.553 -5.446 1.00 84.81 83 ALA A O 1
ATOM 637 N N . TYR A 1 84 ? 3.551 2.116 -4.714 1.00 79.38 84 TYR A N 1
ATOM 638 C CA . TYR A 1 84 ? 3.210 2.050 -3.287 1.00 79.38 84 TYR A CA 1
ATOM 639 C C . TYR A 1 84 ? 2.215 3.132 -2.865 1.00 79.38 84 TYR A C 1
ATOM 641 O O . TYR A 1 84 ? 1.270 2.842 -2.134 1.00 79.38 84 TYR A O 1
ATOM 649 N N . GLU A 1 85 ? 2.423 4.369 -3.310 1.00 84.94 85 GLU A N 1
ATOM 650 C CA . GLU A 1 85 ? 1.530 5.489 -3.019 1.00 84.94 85 GLU A CA 1
ATOM 651 C C . GLU A 1 85 ? 0.116 5.196 -3.535 1.00 84.94 85 GLU A C 1
ATOM 653 O O . GLU A 1 85 ? -0.847 5.310 -2.780 1.00 84.94 85 GLU A O 1
ATOM 658 N N . ARG A 1 86 ? -0.010 4.675 -4.762 1.00 85.19 86 ARG A N 1
ATOM 659 C CA . ARG A 1 86 ? -1.299 4.263 -5.337 1.00 85.19 86 ARG A CA 1
ATOM 660 C C . ARG A 1 86 ? -1.998 3.168 -4.524 1.00 85.19 86 ARG A C 1
ATOM 662 O O . ARG A 1 86 ? -3.220 3.202 -4.373 1.00 85.19 86 ARG A O 1
ATOM 669 N N . PHE A 1 87 ? -1.240 2.201 -4.002 1.00 80.75 87 PHE A N 1
ATOM 670 C CA . PHE A 1 87 ? -1.774 1.153 -3.128 1.00 80.75 87 PHE A CA 1
ATOM 671 C C . PHE A 1 87 ? -2.335 1.738 -1.825 1.00 80.75 87 PHE A C 1
ATOM 673 O O . PHE A 1 87 ? -3.450 1.399 -1.423 1.00 80.75 87 PHE A O 1
ATOM 680 N N . ILE A 1 88 ? -1.578 2.633 -1.180 1.00 83.50 88 ILE A N 1
ATOM 681 C CA . ILE A 1 88 ? -2.007 3.297 0.056 1.00 83.50 88 ILE A CA 1
ATOM 682 C C . ILE A 1 88 ? -3.251 4.147 -0.213 1.00 83.50 88 ILE A C 1
ATOM 684 O O . ILE A 1 88 ? -4.211 4.083 0.551 1.00 83.50 88 ILE A O 1
ATOM 688 N N . GLU A 1 89 ? -3.264 4.893 -1.316 1.00 88.19 89 GLU A N 1
ATOM 689 C CA . GLU A 1 89 ? -4.411 5.686 -1.747 1.00 88.19 89 GLU A CA 1
ATOM 690 C C . GLU A 1 89 ? -5.663 4.811 -1.899 1.00 88.19 89 GLU A C 1
ATOM 692 O O . GLU A 1 89 ? -6.686 5.116 -1.295 1.00 88.19 89 GLU A O 1
ATOM 697 N N . ALA A 1 90 ? -5.583 3.681 -2.613 1.00 85.50 90 ALA A N 1
ATOM 698 C CA . ALA A 1 90 ? -6.717 2.766 -2.790 1.00 85.50 90 ALA A CA 1
ATOM 699 C C . ALA A 1 90 ? -7.260 2.228 -1.453 1.00 85.50 90 ALA A C 1
ATOM 701 O O . ALA A 1 90 ? -8.477 2.165 -1.243 1.00 85.50 90 ALA A O 1
ATOM 702 N N . TYR A 1 91 ? -6.363 1.869 -0.532 1.00 86.25 91 TYR A N 1
ATOM 703 C CA . TYR A 1 91 ? -6.728 1.424 0.811 1.00 86.25 91 TYR A CA 1
ATOM 704 C C . TYR A 1 91 ? -7.445 2.527 1.604 1.00 86.25 91 TYR A C 1
ATOM 706 O O . TYR A 1 91 ? -8.551 2.306 2.101 1.00 86.25 91 TYR A O 1
ATOM 714 N N . LEU A 1 92 ? -6.864 3.728 1.674 1.00 90.50 92 LEU A N 1
ATOM 715 C CA . LEU A 1 92 ? -7.446 4.863 2.396 1.00 90.50 92 LEU A CA 1
ATOM 716 C C . LEU A 1 92 ? -8.776 5.308 1.777 1.00 90.50 92 LEU A C 1
ATOM 718 O O . LEU A 1 92 ? -9.729 5.564 2.511 1.00 90.50 92 LEU A O 1
ATOM 722 N N . SER A 1 93 ? -8.882 5.341 0.445 1.00 91.00 93 SER A N 1
ATOM 723 C CA . SER A 1 93 ? -10.136 5.629 -0.258 1.00 91.00 93 SER A CA 1
ATOM 724 C C . SER A 1 93 ? -11.225 4.619 0.093 1.00 91.00 93 SER A C 1
ATOM 726 O O . SER A 1 93 ? -12.359 5.018 0.334 1.00 91.00 93 SER A O 1
ATOM 728 N N . THR A 1 94 ? -10.891 3.328 0.177 1.00 88.69 94 THR A N 1
ATOM 729 C CA . THR A 1 94 ? -11.857 2.284 0.552 1.00 88.69 94 THR A CA 1
ATOM 730 C C . THR A 1 94 ? -12.407 2.513 1.958 1.00 88.69 94 THR A C 1
ATOM 732 O O . THR A 1 94 ? -13.614 2.428 2.166 1.00 88.69 94 THR A O 1
ATOM 735 N N . LEU A 1 95 ? -11.548 2.863 2.917 1.00 90.31 95 LEU A N 1
ATOM 736 C CA . LEU A 1 95 ? -11.981 3.199 4.276 1.00 90.31 95 LEU A CA 1
ATOM 737 C C . LEU A 1 95 ? -12.800 4.496 4.328 1.00 90.31 95 LEU A C 1
ATOM 739 O O . LEU A 1 95 ? -13.745 4.598 5.106 1.00 90.31 95 LEU A O 1
ATOM 743 N N . GLN A 1 96 ? -12.464 5.479 3.489 1.00 94.12 96 GLN A N 1
ATOM 744 C CA . GLN A 1 96 ? -13.180 6.753 3.410 1.00 94.12 96 GLN A CA 1
ATOM 745 C C . GLN A 1 96 ? -14.624 6.584 2.910 1.00 94.12 96 GLN A C 1
ATOM 747 O O . GLN A 1 96 ? -15.484 7.384 3.280 1.00 94.12 96 GLN A O 1
ATOM 752 N N . LEU A 1 97 ? -14.898 5.560 2.087 1.00 93.44 97 LEU A N 1
ATOM 753 C CA . LEU A 1 97 ? -16.242 5.270 1.569 1.00 93.44 97 LEU A CA 1
ATOM 754 C C . LEU A 1 97 ? -17.229 4.856 2.668 1.00 93.44 97 LEU A C 1
ATOM 756 O O . LEU A 1 97 ? -18.415 5.157 2.552 1.00 93.44 97 LEU A O 1
ATOM 760 N N . ASP A 1 98 ? -16.755 4.189 3.722 1.00 93.94 98 ASP A N 1
ATOM 761 C CA . ASP A 1 98 ? -17.584 3.754 4.846 1.00 93.94 98 ASP A CA 1
ATOM 762 C C . ASP A 1 98 ? -16.832 3.906 6.174 1.00 93.94 98 ASP A C 1
ATOM 764 O O . ASP A 1 98 ? -16.221 2.975 6.707 1.00 93.94 98 ASP A O 1
ATOM 768 N N . LEU A 1 99 ? -16.911 5.114 6.736 1.00 93.94 99 LEU A N 1
ATOM 769 C CA . LEU A 1 99 ? -16.292 5.433 8.020 1.00 93.94 99 LEU A CA 1
ATOM 770 C C . LEU A 1 99 ? -16.915 4.663 9.193 1.00 93.94 99 LEU A C 1
ATOM 772 O O . LEU A 1 99 ? -16.256 4.506 10.218 1.00 93.94 99 LEU A O 1
ATOM 776 N N . VAL A 1 100 ? -18.156 4.177 9.072 1.00 92.31 100 VAL A N 1
ATOM 777 C CA . VAL A 1 100 ? -18.793 3.370 10.123 1.00 92.31 100 VAL A CA 1
ATOM 778 C C . VAL A 1 100 ? -18.150 1.988 10.153 1.00 92.31 100 VAL A C 1
ATOM 780 O O . VAL A 1 100 ? -17.689 1.547 11.206 1.00 92.31 100 VAL A O 1
ATOM 783 N N . ALA A 1 101 ? -18.034 1.335 8.995 1.00 89.75 101 ALA A N 1
ATOM 784 C CA . ALA A 1 101 ? -17.323 0.066 8.884 1.00 89.75 101 ALA A CA 1
ATOM 785 C C . ALA A 1 101 ? -15.839 0.211 9.260 1.00 89.75 101 ALA A C 1
ATOM 787 O O . ALA A 1 101 ? -15.306 -0.630 9.989 1.00 89.75 101 ALA A O 1
ATOM 788 N N . ALA A 1 102 ? -15.182 1.296 8.830 1.00 90.31 102 ALA A N 1
ATOM 789 C CA . ALA A 1 102 ? -13.797 1.576 9.198 1.00 90.31 102 ALA A CA 1
ATOM 790 C C . ALA A 1 102 ? -13.635 1.685 10.724 1.00 90.31 102 ALA A C 1
ATOM 792 O O . ALA A 1 102 ? -12.793 1.000 11.301 1.00 90.31 102 ALA A O 1
ATOM 793 N N . ARG A 1 103 ? -14.482 2.465 11.410 1.00 90.94 103 ARG A N 1
ATOM 794 C CA . ARG A 1 103 ? -14.467 2.578 12.881 1.00 90.94 103 ARG A CA 1
ATOM 795 C C . ARG A 1 103 ? -14.706 1.262 13.580 1.00 90.94 103 ARG A C 1
ATOM 797 O O . ARG A 1 103 ? -13.979 0.958 14.522 1.00 90.94 103 ARG A O 1
ATOM 804 N N . ALA A 1 104 ? -15.676 0.481 13.113 1.00 86.44 104 ALA A N 1
ATOM 805 C CA . ALA A 1 104 ? -15.939 -0.824 13.690 1.00 86.44 104 ALA A CA 1
ATOM 806 C C . ALA A 1 104 ? -14.636 -1.638 13.716 1.00 86.44 104 ALA A C 1
ATOM 808 O O . ALA A 1 104 ? -14.170 -1.998 14.796 1.00 86.44 104 ALA A O 1
ATOM 809 N N . VAL A 1 105 ? -13.997 -1.810 12.548 1.00 80.62 105 VAL A N 1
ATOM 810 C CA . VAL A 1 105 ? -12.795 -2.641 12.315 1.00 80.62 105 VAL A CA 1
ATOM 811 C C . VAL A 1 105 ? -11.518 -2.107 12.984 1.00 80.62 105 VAL A C 1
ATOM 813 O O . VAL A 1 105 ? -10.649 -2.904 13.371 1.00 80.62 105 VAL A O 1
ATOM 816 N N . HIS A 1 106 ? -11.386 -0.786 13.114 1.00 85.75 106 HIS A N 1
ATOM 817 C CA . HIS A 1 106 ? -10.152 -0.132 13.560 1.00 85.75 106 HIS A CA 1
ATOM 818 C C . HIS A 1 106 ? -10.186 0.379 15.005 1.00 85.75 106 HIS A C 1
ATOM 820 O O . HIS A 1 106 ? -9.136 0.401 15.641 1.00 85.75 106 HIS A O 1
ATOM 826 N N . VAL A 1 107 ? -11.356 0.734 15.536 1.00 85.38 107 VAL A N 1
ATOM 827 C CA . VAL A 1 107 ? -11.510 1.382 16.849 1.00 85.38 107 VAL A CA 1
ATOM 828 C C . VAL A 1 107 ? -12.357 0.524 17.785 1.00 85.38 107 VAL A C 1
ATOM 830 O O . VAL A 1 107 ? -11.912 0.091 18.848 1.00 85.38 107 VAL A O 1
ATOM 833 N N . GLU A 1 108 ? -13.598 0.231 17.399 1.00 83.44 108 GLU A N 1
ATOM 834 C CA . GLU A 1 108 ? -14.595 -0.291 18.338 1.00 83.44 108 GLU A CA 1
ATOM 835 C C . GLU A 1 108 ? -14.267 -1.717 18.791 1.00 83.44 108 GLU A C 1
ATOM 837 O O . GLU A 1 108 ? -14.409 -2.034 19.978 1.00 83.44 108 GLU A O 1
ATOM 842 N N . PHE A 1 109 ? -13.729 -2.556 17.894 1.00 73.44 109 PHE A N 1
ATOM 843 C CA . PHE A 1 109 ? -13.261 -3.903 18.243 1.00 73.44 109 PHE A CA 1
ATOM 844 C C . PHE A 1 109 ? -12.205 -3.908 19.359 1.00 73.44 109 PHE A C 1
ATOM 846 O O . PHE A 1 109 ? -12.092 -4.898 20.085 1.00 73.44 109 PHE A O 1
ATOM 853 N N . GLU A 1 110 ? -11.440 -2.830 19.543 1.00 67.50 110 GLU A N 1
ATOM 854 C CA . GLU A 1 110 ? -10.388 -2.778 20.563 1.00 67.50 110 GLU A CA 1
ATOM 855 C C . GLU A 1 110 ? -10.950 -2.682 21.988 1.00 67.50 110 GLU A C 1
ATOM 857 O O . GLU A 1 110 ? -10.364 -3.219 22.941 1.00 67.50 110 GLU A O 1
ATOM 862 N N . SER A 1 111 ? -12.134 -2.077 22.116 1.00 72.88 111 SER A N 1
ATOM 863 C CA . SER A 1 111 ? -12.843 -1.871 23.382 1.00 72.88 111 SER A CA 1
ATOM 864 C C . SER A 1 111 ? -13.554 -3.132 23.904 1.00 72.88 111 SER A C 1
ATOM 866 O O . SER A 1 111 ? -13.806 -3.252 25.103 1.00 72.88 111 SER A O 1
ATOM 868 N N . LEU A 1 112 ? -13.784 -4.135 23.044 1.00 80.69 112 LEU A N 1
ATOM 869 C CA . LEU A 1 112 ? -14.547 -5.364 23.337 1.00 80.69 112 LEU A CA 1
ATOM 870 C C . LEU A 1 112 ? -13.801 -6.401 24.214 1.00 80.69 112 LEU A C 1
ATOM 872 O O . LEU A 1 112 ? -14.220 -7.553 24.349 1.00 80.69 112 LEU A O 1
ATOM 876 N N . GLY A 1 113 ? -12.684 -6.020 24.838 1.00 83.31 113 GLY A N 1
ATOM 877 C CA . GLY A 1 113 ? -11.984 -6.835 25.834 1.00 83.31 113 GLY A CA 1
ATOM 878 C C . GLY A 1 113 ? -10.981 -7.854 25.271 1.00 83.31 113 GLY A C 1
ATOM 879 O O . GLY A 1 113 ? -10.524 -7.790 24.130 1.00 83.31 113 GLY A O 1
ATOM 880 N N . ALA A 1 114 ? -10.556 -8.798 26.119 1.00 85.25 114 ALA A N 1
ATOM 881 C CA . ALA A 1 114 ? -9.423 -9.686 25.825 1.00 85.25 114 ALA A CA 1
ATOM 882 C C . ALA A 1 114 ? -9.664 -10.635 24.636 1.00 85.25 114 ALA A C 1
ATOM 884 O O . ALA A 1 114 ? -8.725 -10.933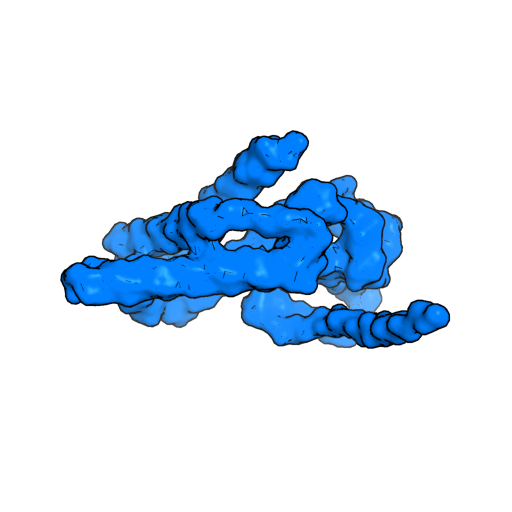 23.892 1.00 85.25 114 ALA A O 1
ATOM 885 N N . ALA A 1 115 ? -10.906 -11.092 24.446 1.00 82.06 115 ALA A N 1
ATOM 886 C CA . ALA A 1 115 ? -11.279 -11.974 23.342 1.00 82.06 115 ALA A CA 1
ATOM 887 C C . ALA A 1 115 ? -11.157 -11.266 21.982 1.00 82.06 115 ALA A C 1
ATOM 889 O O . ALA A 1 115 ? -10.551 -11.817 21.063 1.00 82.06 115 ALA A O 1
ATOM 890 N N . ALA A 1 116 ? -11.629 -10.021 21.880 1.00 81.38 116 ALA A N 1
ATOM 891 C CA . ALA A 1 116 ? -11.525 -9.229 20.659 1.00 81.38 116 ALA A CA 1
ATOM 892 C C . ALA A 1 116 ? -10.068 -8.888 20.314 1.00 81.38 116 ALA A C 1
ATOM 894 O O . ALA A 1 116 ? -9.641 -9.096 19.181 1.00 81.38 116 ALA A O 1
ATOM 895 N N . ARG A 1 117 ? -9.243 -8.521 21.310 1.00 83.06 117 ARG A N 1
ATOM 896 C CA . ARG A 1 117 ? -7.791 -8.342 21.106 1.00 83.06 117 ARG A CA 1
ATOM 897 C C . ARG A 1 117 ? -7.096 -9.616 20.612 1.00 83.06 117 ARG A C 1
ATOM 899 O O . ARG A 1 117 ? -6.140 -9.534 19.844 1.00 83.06 117 ARG A O 1
ATOM 906 N N . LYS A 1 118 ? -7.543 -10.801 21.049 1.00 84.94 118 LYS A N 1
ATOM 907 C CA . LYS A 1 118 ? -7.020 -12.086 20.555 1.00 84.94 118 LYS A CA 1
ATOM 908 C C . LYS A 1 118 ? -7.439 -12.341 19.104 1.00 84.94 118 LYS A C 1
ATOM 910 O O . LYS A 1 118 ? -6.585 -12.754 18.325 1.00 84.94 118 LYS A O 1
ATOM 915 N N . CYS A 1 119 ? -8.701 -12.078 18.753 1.00 82.25 119 CYS A N 1
ATOM 916 C CA . CYS A 1 119 ? -9.185 -12.173 17.372 1.00 82.25 119 CYS A CA 1
ATOM 917 C C . CYS A 1 119 ? -8.397 -11.233 16.455 1.00 82.25 119 CYS A C 1
ATOM 919 O O . CYS A 1 119 ? -7.799 -11.692 15.491 1.00 82.25 119 CYS A O 1
ATOM 921 N N . ARG A 1 120 ? -8.249 -9.960 16.846 1.00 81.75 120 ARG A N 1
ATOM 922 C CA . ARG A 1 120 ? -7.465 -8.967 16.101 1.00 81.75 120 ARG A CA 1
ATOM 923 C C . ARG A 1 120 ? -6.028 -9.414 15.863 1.00 81.75 120 ARG A C 1
ATOM 925 O O . ARG A 1 120 ? -5.562 -9.365 14.734 1.00 81.75 120 ARG A O 1
ATOM 932 N N . ARG A 1 121 ? -5.322 -9.884 16.901 1.00 85.62 121 ARG A N 1
ATOM 933 C CA . ARG A 1 121 ? -3.954 -10.408 16.728 1.00 85.62 121 ARG A CA 1
ATOM 934 C C . ARG A 1 121 ? -3.915 -11.578 15.752 1.00 85.62 121 ARG A C 1
ATOM 936 O O . ARG A 1 121 ? -2.979 -11.663 14.964 1.00 85.62 121 ARG A O 1
ATOM 943 N N . ALA A 1 122 ? -4.909 -12.465 15.795 1.00 85.62 122 ALA A N 1
ATOM 944 C CA . ALA A 1 122 ? -5.010 -13.563 14.843 1.00 85.62 122 ALA A CA 1
ATOM 945 C C . ALA A 1 122 ? -5.249 -13.050 13.414 1.00 85.62 122 ALA A C 1
ATOM 947 O O . ALA A 1 122 ? -4.601 -13.544 12.499 1.00 85.62 122 ALA A O 1
ATOM 948 N N . ASP A 1 123 ? -6.094 -12.038 13.224 1.00 82.56 123 ASP A N 1
ATOM 949 C CA . ASP A 1 123 ? -6.382 -11.456 11.909 1.00 82.56 123 ASP A CA 1
ATOM 950 C C . ASP A 1 123 ? -5.195 -10.664 11.347 1.00 82.56 123 ASP A C 1
ATOM 952 O O . ASP A 1 123 ? -4.825 -10.884 10.197 1.00 82.56 123 ASP A O 1
ATOM 956 N N . THR A 1 124 ? -4.515 -9.839 12.155 1.00 84.19 124 THR A N 1
ATOM 957 C CA . THR A 1 124 ? -3.241 -9.202 11.768 1.00 84.19 124 THR A CA 1
ATOM 958 C C . THR A 1 124 ? -2.209 -10.263 11.389 1.00 84.19 124 THR A C 1
ATOM 960 O O . THR A 1 124 ? -1.563 -10.151 10.353 1.00 84.19 124 THR A O 1
ATOM 963 N N . THR A 1 125 ? -2.075 -11.327 12.190 1.00 88.31 125 THR A N 1
ATOM 964 C CA . THR A 1 125 ? -1.136 -12.422 11.897 1.00 88.31 125 THR A CA 1
ATOM 965 C C . THR A 1 125 ? -1.496 -13.124 10.588 1.00 88.31 125 THR A C 1
ATOM 967 O O . THR A 1 125 ? -0.604 -13.433 9.804 1.00 88.31 125 THR A O 1
ATOM 970 N N . ARG A 1 126 ? -2.789 -13.356 10.324 1.00 82.25 126 ARG A N 1
ATOM 971 C CA . ARG A 1 126 ? -3.275 -13.952 9.072 1.00 82.25 126 ARG A CA 1
ATOM 972 C C . ARG A 1 126 ? -2.998 -13.048 7.879 1.00 82.25 126 ARG A C 1
ATOM 974 O O . ARG A 1 126 ? -2.477 -13.539 6.889 1.00 82.25 126 ARG A O 1
ATOM 981 N N . LEU A 1 127 ? -3.293 -11.753 7.973 1.00 79.75 127 LEU A N 1
ATOM 982 C CA . LEU A 1 127 ? -3.021 -10.796 6.900 1.00 79.75 127 LEU A CA 1
ATOM 983 C C . LEU A 1 127 ? -1.517 -10.680 6.626 1.00 79.75 127 LEU A C 1
ATOM 985 O O . LEU A 1 127 ? -1.097 -10.773 5.479 1.00 79.75 127 LEU A O 1
ATOM 989 N N . ALA A 1 128 ? -0.698 -10.560 7.670 1.00 83.25 128 ALA A N 1
ATOM 990 C CA . ALA A 1 128 ? 0.755 -10.534 7.547 1.00 83.25 128 ALA A CA 1
ATOM 991 C C . ALA A 1 128 ? 1.305 -11.833 6.936 1.00 83.25 128 ALA A C 1
ATOM 993 O O . ALA A 1 128 ? 2.206 -11.784 6.102 1.00 83.25 128 ALA A O 1
ATOM 994 N N . ALA A 1 129 ? 0.744 -12.990 7.305 1.00 79.88 129 ALA A N 1
ATOM 995 C CA . ALA A 1 129 ? 1.093 -14.271 6.701 1.00 79.88 129 ALA A CA 1
ATOM 996 C C . ALA A 1 129 ? 0.669 -14.334 5.230 1.00 79.88 129 ALA A C 1
ATOM 998 O O . ALA A 1 129 ? 1.474 -14.750 4.414 1.00 79.88 129 ALA A O 1
ATOM 999 N N . LEU A 1 130 ? -0.524 -13.850 4.870 1.00 75.62 130 LEU A N 1
ATOM 1000 C CA . LEU A 1 130 ? -0.955 -13.747 3.473 1.00 75.62 130 LEU A CA 1
ATOM 1001 C C . LEU A 1 130 ? -0.021 -12.848 2.661 1.00 75.62 130 LEU A C 1
ATOM 1003 O O . LEU A 1 130 ? 0.364 -13.229 1.566 1.00 75.62 130 LEU A O 1
ATOM 1007 N N . MET A 1 131 ? 0.386 -11.692 3.193 1.00 73.12 131 MET A N 1
ATOM 1008 C CA . MET A 1 131 ? 1.346 -10.802 2.528 1.00 73.12 131 MET A CA 1
ATOM 1009 C C . MET A 1 131 ? 2.708 -11.479 2.343 1.00 73.12 131 MET A C 1
ATOM 1011 O O . MET A 1 131 ? 3.302 -11.383 1.274 1.00 73.12 131 MET A O 1
ATOM 1015 N N . ARG A 1 132 ? 3.186 -12.193 3.367 1.00 76.25 132 ARG A N 1
ATOM 1016 C CA . ARG A 1 132 ? 4.444 -12.946 3.331 1.00 76.25 132 ARG A CA 1
ATOM 1017 C C . ARG A 1 132 ? 4.390 -14.127 2.357 1.00 76.25 132 ARG A C 1
ATOM 1019 O O . ARG A 1 132 ? 5.350 -14.363 1.634 1.00 76.25 132 ARG A O 1
ATOM 1026 N N . ASP A 1 133 ? 3.300 -14.885 2.360 1.00 72.06 133 ASP A N 1
ATOM 1027 C CA . ASP A 1 133 ? 3.129 -16.088 1.541 1.00 72.06 133 ASP A CA 1
ATOM 1028 C C . ASP A 1 133 ? 2.859 -15.707 0.083 1.00 72.06 133 ASP A C 1
ATOM 1030 O O . ASP A 1 133 ? 3.421 -16.325 -0.816 1.00 72.06 133 ASP A O 1
ATOM 1034 N N . ALA A 1 134 ? 2.084 -14.640 -0.153 1.00 64.06 134 ALA A N 1
ATOM 1035 C CA . ALA A 1 134 ? 1.984 -14.008 -1.462 1.00 64.06 134 ALA A CA 1
ATOM 1036 C C . ALA A 1 134 ? 3.373 -13.587 -1.935 1.00 64.06 134 ALA A C 1
ATOM 1038 O O . ALA A 1 134 ? 3.755 -13.962 -3.032 1.00 64.06 134 ALA A O 1
ATOM 1039 N N . GLN A 1 135 ? 4.171 -12.924 -1.092 1.00 64.25 135 GLN A N 1
ATOM 1040 C CA . GLN A 1 135 ? 5.549 -12.584 -1.435 1.00 64.25 135 GLN A CA 1
ATOM 1041 C C . GLN A 1 135 ? 6.384 -13.814 -1.808 1.00 64.25 135 GLN A C 1
ATOM 1043 O O . GLN A 1 135 ? 7.013 -13.832 -2.861 1.00 64.25 135 GLN A O 1
ATOM 1048 N N . ALA A 1 136 ? 6.357 -14.862 -0.988 1.00 66.50 136 ALA A N 1
ATOM 1049 C CA . ALA A 1 136 ? 7.109 -16.087 -1.239 1.00 66.50 136 ALA A CA 1
ATOM 1050 C C . ALA A 1 136 ? 6.664 -16.824 -2.515 1.00 66.50 136 ALA A C 1
ATOM 1052 O O . ALA A 1 136 ? 7.489 -17.445 -3.173 1.00 66.50 136 ALA A O 1
ATOM 1053 N N . ALA A 1 137 ? 5.380 -16.763 -2.881 1.00 61.12 137 ALA A N 1
ATOM 1054 C CA . ALA A 1 137 ? 4.844 -17.462 -4.049 1.00 61.12 137 ALA A CA 1
ATOM 1055 C C . ALA A 1 137 ? 5.331 -16.886 -5.384 1.00 61.12 137 ALA A C 1
ATOM 1057 O O . ALA A 1 137 ? 5.309 -17.583 -6.394 1.00 61.12 137 ALA A O 1
ATOM 1058 N N . ILE A 1 138 ? 5.734 -15.617 -5.399 1.00 49.34 138 ILE A N 1
ATOM 1059 C CA . ILE A 1 138 ? 6.134 -14.924 -6.623 1.00 49.34 138 ILE A CA 1
ATOM 1060 C C . ILE A 1 138 ? 7.634 -14.563 -6.630 1.00 49.34 138 ILE A C 1
ATOM 1062 O O . ILE A 1 138 ? 8.099 -13.978 -7.604 1.00 49.34 138 ILE A O 1
ATOM 1066 N N . SER A 1 139 ? 8.392 -14.931 -5.583 1.00 56.41 139 SER A N 1
ATOM 1067 C CA . SER A 1 139 ? 9.780 -14.519 -5.310 1.00 56.41 139 SER A CA 1
ATOM 1068 C C . SER A 1 139 ? 10.747 -15.662 -5.055 1.00 56.41 139 SER A C 1
ATOM 1070 O O . SER A 1 139 ? 10.471 -16.534 -4.236 1.00 56.41 139 SER A O 1
ATOM 1072 N N . ASP A 1 140 ? 11.956 -15.548 -5.603 1.00 64.31 140 ASP A N 1
ATOM 1073 C CA . ASP A 1 140 ? 13.081 -16.413 -5.224 1.00 64.31 140 ASP A CA 1
ATOM 1074 C C . ASP A 1 140 ? 13.828 -15.922 -3.968 1.00 64.31 140 ASP A C 1
ATOM 1076 O O . ASP A 1 140 ? 14.687 -16.621 -3.424 1.00 64.31 140 ASP A O 1
ATOM 1080 N N . THR A 1 141 ? 13.528 -14.710 -3.484 1.00 63.91 141 THR A N 1
ATOM 1081 C CA . THR A 1 141 ? 14.145 -14.169 -2.266 1.00 63.91 141 THR A CA 1
ATOM 1082 C C . THR A 1 141 ? 13.378 -14.655 -1.037 1.00 63.91 141 THR A C 1
ATOM 1084 O O . THR A 1 141 ? 12.158 -14.486 -0.983 1.00 63.91 141 THR A O 1
ATOM 1087 N N . PRO A 1 142 ? 14.061 -15.188 -0.002 1.00 73.38 142 PRO A N 1
ATOM 1088 C CA . PRO A 1 142 ? 13.402 -15.554 1.243 1.00 73.38 142 PRO A CA 1
ATOM 1089 C C . PRO A 1 142 ? 12.617 -14.365 1.817 1.00 73.38 142 PRO A C 1
ATOM 1091 O O . PRO A 1 142 ? 13.183 -13.270 1.938 1.00 73.38 142 PRO A O 1
ATOM 1094 N N . PRO A 1 143 ? 11.334 -14.548 2.175 1.00 71.31 143 PRO A N 1
ATOM 1095 C CA . PRO A 1 143 ? 10.537 -13.459 2.711 1.00 71.31 143 PRO A CA 1
ATOM 1096 C C . PRO A 1 143 ? 11.115 -12.981 4.046 1.00 71.31 143 PRO A C 1
ATOM 1098 O O . PRO A 1 143 ? 11.764 -13.735 4.778 1.00 71.31 143 PRO A O 1
ATOM 1101 N N . ALA A 1 144 ? 10.852 -11.717 4.377 1.00 76.44 144 ALA A N 1
ATOM 1102 C CA . ALA A 1 144 ? 11.214 -11.180 5.680 1.00 76.44 144 ALA A CA 1
ATOM 1103 C C . ALA A 1 144 ? 10.525 -11.981 6.810 1.00 76.44 144 ALA A C 1
ATOM 1105 O O . ALA A 1 144 ? 9.501 -12.641 6.584 1.00 76.44 144 ALA A O 1
ATOM 1106 N N . PRO A 1 145 ? 11.059 -11.942 8.045 1.00 85.69 145 PRO A N 1
ATOM 1107 C CA . PRO A 1 145 ? 10.393 -12.544 9.191 1.00 85.69 145 PRO A CA 1
ATOM 1108 C C . PRO A 1 145 ? 8.939 -12.072 9.309 1.00 85.69 145 PRO A C 1
ATOM 1110 O O . PRO A 1 145 ? 8.626 -10.910 9.058 1.00 85.69 145 PRO A O 1
ATOM 1113 N N . LEU A 1 146 ? 8.039 -12.957 9.751 1.00 84.38 146 LEU A N 1
ATOM 1114 C CA . LEU A 1 146 ? 6.612 -12.630 9.895 1.00 84.38 146 LEU A CA 1
ATOM 1115 C C . LEU A 1 146 ? 6.378 -11.390 10.781 1.00 84.38 146 LEU A C 1
ATOM 1117 O O . LEU A 1 146 ? 5.437 -10.639 10.543 1.00 84.38 146 LEU A O 1
ATOM 1121 N N . SER A 1 147 ? 7.249 -11.152 11.767 1.00 85.62 147 SER A N 1
ATOM 1122 C CA . SER A 1 147 ? 7.220 -9.968 12.631 1.00 85.62 147 SER A CA 1
ATOM 1123 C C . SER A 1 147 ? 7.330 -8.648 11.868 1.00 85.62 147 SER A C 1
ATOM 1125 O O . SER A 1 147 ? 6.689 -7.681 12.264 1.00 85.62 147 SER A O 1
ATOM 1127 N N . ASP A 1 148 ? 8.087 -8.602 10.771 1.00 82.00 148 ASP A N 1
ATOM 1128 C CA . ASP A 1 148 ? 8.270 -7.384 9.973 1.00 82.00 148 ASP A CA 1
ATOM 1129 C C . ASP A 1 148 ? 6.977 -7.033 9.229 1.00 82.00 148 ASP A C 1
ATOM 1131 O O . ASP A 1 148 ? 6.573 -5.870 9.149 1.00 82.00 148 ASP A O 1
ATOM 1135 N N . HIS A 1 149 ? 6.288 -8.060 8.727 1.00 79.81 149 HIS A N 1
ATOM 1136 C CA . HIS A 1 149 ? 4.984 -7.918 8.087 1.00 79.81 149 HIS A CA 1
ATOM 1137 C C . HIS A 1 149 ? 3.908 -7.520 9.101 1.00 79.81 149 HIS A C 1
ATOM 1139 O O . HIS A 1 149 ? 3.126 -6.614 8.824 1.00 79.81 149 HIS A O 1
ATOM 1145 N N . ILE A 1 150 ? 3.904 -8.136 10.290 1.00 85.62 150 ILE A N 1
ATOM 1146 C CA . ILE A 1 150 ? 3.002 -7.760 11.389 1.00 85.62 150 ILE A CA 1
ATOM 1147 C C . ILE A 1 150 ? 3.214 -6.292 11.768 1.00 85.62 150 ILE A C 1
ATOM 1149 O O . ILE A 1 150 ? 2.253 -5.533 11.773 1.00 85.62 150 ILE A O 1
ATOM 1153 N N . GLY A 1 151 ? 4.462 -5.872 11.998 1.00 85.81 151 GLY A N 1
ATOM 1154 C CA . GLY A 1 151 ? 4.774 -4.487 12.356 1.00 85.81 151 GLY A CA 1
ATOM 1155 C C . GLY A 1 151 ? 4.368 -3.483 11.275 1.00 85.81 151 GLY A C 1
ATOM 1156 O O . GLY A 1 151 ? 3.876 -2.407 11.595 1.00 85.81 151 GLY A O 1
ATOM 1157 N N . SER A 1 152 ? 4.507 -3.847 9.997 1.00 79.62 152 SER A N 1
ATOM 1158 C CA . SER A 1 152 ? 4.059 -3.004 8.880 1.00 79.62 152 SER A CA 1
ATOM 1159 C C . SER A 1 152 ? 2.535 -2.842 8.857 1.00 79.62 152 SER A C 1
ATOM 1161 O O . SER A 1 152 ? 2.038 -1.732 8.681 1.00 79.62 152 SER A O 1
ATOM 1163 N N . VAL A 1 153 ? 1.792 -3.936 9.059 1.00 84.00 153 VAL A N 1
ATOM 1164 C CA . VAL A 1 153 ? 0.322 -3.916 9.125 1.00 84.00 153 VAL A CA 1
ATOM 1165 C C . VAL A 1 153 ? -0.159 -3.125 10.340 1.00 84.00 153 VAL A C 1
ATOM 1167 O O . VAL A 1 153 ? -1.071 -2.311 10.204 1.00 84.00 153 VAL A O 1
ATOM 1170 N N . ASP A 1 154 ? 0.455 -3.334 11.505 1.00 87.25 154 ASP A N 1
ATOM 1171 C CA . ASP A 1 154 ? 0.091 -2.633 12.737 1.00 87.25 154 ASP A CA 1
ATOM 1172 C C . ASP A 1 154 ? 0.393 -1.131 12.634 1.00 87.25 154 ASP A C 1
ATOM 1174 O O . ASP A 1 154 ? -0.469 -0.332 12.970 1.00 87.25 154 ASP A O 1
ATOM 1178 N N . ALA A 1 155 ? 1.528 -0.717 12.057 1.00 87.31 155 ALA A N 1
ATOM 1179 C CA . ALA A 1 155 ? 1.837 0.706 11.872 1.00 87.31 155 ALA A CA 1
ATOM 1180 C C . ALA A 1 155 ? 0.800 1.435 10.997 1.00 87.31 155 ALA A C 1
ATOM 1182 O O . ALA A 1 155 ? 0.384 2.551 11.307 1.00 87.31 155 ALA A O 1
ATOM 1183 N N . VAL A 1 156 ? 0.367 0.803 9.900 1.00 86.50 156 VAL A N 1
ATOM 1184 C CA . VAL A 1 156 ? -0.690 1.344 9.030 1.00 86.50 156 VAL A CA 1
ATOM 1185 C C . VAL A 1 156 ? -2.032 1.385 9.759 1.00 86.50 156 VAL A C 1
ATOM 1187 O O . VAL A 1 156 ? -2.749 2.382 9.677 1.00 86.50 156 VAL A O 1
ATOM 1190 N N . ARG A 1 157 ? -2.378 0.303 10.465 1.00 87.31 157 ARG A N 1
ATOM 1191 C CA . ARG A 1 157 ? -3.619 0.199 11.236 1.00 87.31 157 ARG A CA 1
ATOM 1192 C C . ARG A 1 157 ? -3.689 1.277 12.311 1.00 87.31 157 ARG A C 1
ATOM 1194 O O . ARG A 1 157 ? -4.711 1.947 12.369 1.00 87.31 157 ARG A O 1
ATOM 1201 N N . ASP A 1 158 ? -2.639 1.438 13.110 1.00 89.94 158 ASP A N 1
ATOM 1202 C CA . ASP A 1 158 ? -2.600 2.370 14.238 1.00 89.94 158 ASP A CA 1
ATOM 1203 C C . ASP A 1 158 ? -2.797 3.813 13.760 1.00 89.94 158 ASP A C 1
ATOM 1205 O O . ASP A 1 158 ? -3.611 4.538 14.321 1.00 89.94 158 ASP A O 1
ATOM 1209 N N . LEU A 1 159 ? -2.157 4.208 12.653 1.00 91.62 159 LEU A N 1
ATOM 1210 C CA . LEU A 1 159 ? -2.335 5.547 12.083 1.00 91.62 159 LEU A CA 1
ATOM 1211 C C . LEU A 1 159 ? -3.785 5.813 11.643 1.00 91.62 159 LEU A C 1
ATOM 1213 O O . LEU A 1 159 ? -4.317 6.906 11.841 1.00 91.62 159 LEU A O 1
ATOM 1217 N N . VAL A 1 160 ? -4.427 4.812 11.037 1.00 92.62 160 VAL A N 1
ATOM 1218 C CA . VAL A 1 160 ? -5.840 4.885 10.647 1.00 92.62 160 VAL A CA 1
ATOM 1219 C C . VAL A 1 160 ? -6.741 4.938 11.881 1.00 92.62 160 VAL A C 1
ATOM 1221 O O . VAL A 1 160 ? -7.657 5.758 11.919 1.00 92.62 160 VAL A O 1
ATOM 1224 N N . SER A 1 161 ? -6.488 4.092 12.882 1.00 91.62 161 SER A N 1
ATOM 1225 C CA . SER A 1 161 ? -7.233 4.069 14.144 1.00 91.62 161 SER A CA 1
ATOM 1226 C C . SER A 1 161 ? -7.162 5.423 14.851 1.00 91.62 161 SER A C 1
ATOM 1228 O O . SER A 1 161 ? -8.206 5.981 15.174 1.00 91.62 161 SER A O 1
ATOM 1230 N N . ASP A 1 162 ? -5.970 6.009 14.974 1.00 92.69 162 ASP A N 1
ATOM 1231 C CA . ASP A 1 162 ? -5.764 7.327 15.582 1.00 92.69 162 ASP A CA 1
ATOM 1232 C C . ASP A 1 162 ? -6.548 8.430 14.855 1.00 92.69 162 ASP A C 1
ATOM 1234 O O . ASP A 1 162 ? -7.187 9.273 15.491 1.00 92.69 162 ASP A O 1
ATOM 1238 N N . ALA A 1 163 ? -6.529 8.433 13.518 1.00 93.12 163 ALA A N 1
ATOM 1239 C CA . ALA A 1 163 ? -7.268 9.414 12.724 1.00 93.12 163 ALA A CA 1
ATOM 1240 C C . ALA A 1 163 ? -8.786 9.266 12.894 1.00 93.12 163 ALA A C 1
ATOM 1242 O O . ALA A 1 163 ? -9.505 10.266 12.988 1.00 93.12 163 ALA A O 1
ATOM 1243 N N . LEU A 1 164 ? -9.276 8.025 12.955 1.00 93.12 164 LEU A N 1
ATOM 1244 C CA . LEU A 1 164 ? -10.677 7.738 13.242 1.00 93.12 164 LEU A CA 1
ATOM 1245 C C . LEU A 1 164 ? -11.034 8.205 14.660 1.00 93.12 164 LEU A C 1
ATOM 1247 O O . LEU A 1 164 ? -12.058 8.863 14.830 1.00 93.12 164 LEU A O 1
ATOM 1251 N N . ASP A 1 165 ? -10.205 7.953 15.667 1.00 91.25 165 ASP A N 1
ATOM 1252 C CA . ASP A 1 165 ? -10.488 8.326 17.059 1.00 91.25 165 ASP A CA 1
ATOM 1253 C C . ASP A 1 165 ? -10.535 9.837 17.304 1.00 91.25 165 ASP A C 1
ATOM 1255 O O . ASP A 1 165 ? -11.356 10.318 18.087 1.00 91.25 165 ASP A O 1
ATOM 1259 N N . GLN A 1 166 ? -9.693 10.609 16.619 1.00 91.88 166 GLN A N 1
ATOM 1260 C CA . GLN A 1 166 ? -9.553 12.046 16.873 1.00 91.88 166 GLN A CA 1
ATOM 1261 C C . GLN A 1 166 ? -10.640 12.915 16.223 1.00 91.88 166 GLN A C 1
ATOM 1263 O O . GLN A 1 166 ? -10.856 14.050 16.651 1.00 91.88 166 GLN A O 1
ATOM 1268 N N . SER A 1 167 ? -11.329 12.423 15.192 1.00 91.88 167 SER A N 1
ATOM 1269 C CA . SER A 1 167 ? -12.333 13.198 14.453 1.00 91.88 167 SER A CA 1
ATOM 1270 C C . SER A 1 167 ? -13.485 12.318 14.018 1.00 91.88 167 SER A C 1
ATOM 1272 O O . SER A 1 167 ? -13.243 11.265 13.453 1.00 91.88 167 SER A O 1
ATOM 1274 N N . ALA A 1 168 ? -14.732 12.774 14.181 1.00 87.25 168 ALA A N 1
ATOM 1275 C CA . ALA A 1 168 ? -15.918 12.071 13.679 1.00 87.25 168 ALA A CA 1
ATOM 1276 C C . ALA A 1 168 ? -15.948 11.965 12.139 1.00 87.25 168 ALA A C 1
ATOM 1278 O O . ALA A 1 168 ? -16.443 10.971 11.608 1.00 87.25 168 ALA A O 1
ATOM 1279 N N . ALA A 1 169 ? -15.375 12.949 11.439 1.00 92.56 169 ALA A N 1
ATOM 1280 C CA . ALA A 1 169 ? -15.284 13.015 9.982 1.00 92.56 169 ALA A CA 1
ATOM 1281 C C . ALA A 1 169 ? -13.819 13.241 9.556 1.00 92.56 169 ALA A C 1
ATOM 1283 O O . ALA A 1 169 ? -13.444 14.364 9.210 1.00 92.56 169 ALA A O 1
ATOM 1284 N N . PRO A 1 170 ? -12.957 12.214 9.652 1.00 94.38 170 PRO A N 1
ATOM 1285 C CA . PRO A 1 170 ? -11.565 12.334 9.255 1.00 94.38 170 PRO A CA 1
ATOM 1286 C C . PRO A 1 170 ? -11.425 12.337 7.730 1.00 94.38 170 PRO A C 1
ATOM 1288 O O . PRO A 1 170 ? -12.174 11.669 7.012 1.00 94.38 170 PRO A O 1
ATOM 1291 N N . GLU A 1 171 ? -10.419 13.060 7.250 1.00 94.75 171 GLU A N 1
ATOM 1292 C CA . GLU A 1 171 ? -9.935 12.982 5.873 1.00 94.75 171 GLU A CA 1
ATOM 1293 C C . GLU A 1 171 ? -8.769 11.984 5.832 1.00 94.75 171 GLU A C 1
ATOM 1295 O O . GLU A 1 171 ? -7.609 12.353 6.006 1.00 94.75 171 GLU A O 1
ATOM 1300 N N . LEU A 1 172 ? -9.062 10.694 5.651 1.00 93.50 172 LEU A N 1
ATOM 1301 C CA . LEU A 1 172 ? -8.069 9.615 5.732 1.00 93.50 172 LEU A CA 1
ATOM 1302 C C . LEU A 1 172 ? -6.991 9.726 4.651 1.00 93.50 172 LEU A C 1
ATOM 1304 O O . LEU A 1 172 ? -5.846 9.366 4.896 1.00 93.50 172 LEU A O 1
ATOM 1308 N N . LEU A 1 173 ? -7.318 10.283 3.482 1.00 92.19 173 LEU A N 1
ATOM 1309 C CA . LEU A 1 173 ? -6.347 10.537 2.410 1.00 92.19 173 LEU A CA 1
ATOM 1310 C C . LEU A 1 173 ? -5.227 11.505 2.829 1.00 92.19 173 LEU A C 1
ATOM 1312 O O . LEU A 1 173 ? -4.130 11.431 2.279 1.00 92.19 173 LEU A O 1
ATOM 1316 N N . SER A 1 174 ? -5.442 12.342 3.852 1.00 93.06 174 SER A N 1
ATOM 1317 C CA . SER A 1 174 ? -4.387 13.197 4.416 1.00 93.06 174 SER A CA 1
ATOM 1318 C C . SER A 1 174 ? -3.247 12.407 5.081 1.00 93.06 174 SER A C 1
ATOM 1320 O O . SER A 1 174 ? -2.170 12.957 5.307 1.00 93.06 174 SER A O 1
ATOM 1322 N N . LEU A 1 175 ? -3.445 11.109 5.350 1.00 92.38 175 LEU A N 1
ATOM 1323 C CA . LEU A 1 175 ? -2.419 10.206 5.880 1.00 92.38 175 LEU A CA 1
ATOM 1324 C C . LEU A 1 175 ? -1.435 9.723 4.804 1.00 92.38 175 LEU A C 1
ATOM 1326 O O . LEU A 1 175 ? -0.337 9.273 5.143 1.00 92.38 175 LEU A O 1
ATOM 1330 N N . LEU A 1 176 ? -1.790 9.839 3.519 1.00 88.50 176 LEU A N 1
ATOM 1331 C CA . LEU A 1 176 ? -0.989 9.346 2.396 1.00 88.50 176 LEU A CA 1
ATOM 1332 C C . LEU A 1 176 ? 0.472 9.846 2.435 1.00 88.50 176 LEU A C 1
ATOM 1334 O O . LEU A 1 176 ? 1.370 9.004 2.368 1.00 88.50 176 LEU A O 1
ATOM 1338 N N . PRO A 1 177 ? 0.770 11.148 2.650 1.00 87.88 177 PRO A N 1
ATOM 1339 C CA . PRO A 1 177 ? 2.153 11.627 2.700 1.00 87.88 177 PRO A CA 1
ATOM 1340 C C . PRO A 1 177 ? 2.966 11.013 3.849 1.00 87.88 177 PRO A C 1
ATOM 1342 O O . PRO A 1 177 ? 4.162 10.757 3.698 1.00 87.88 177 PRO A O 1
ATOM 1345 N N . VAL A 1 178 ? 2.330 10.753 4.997 1.00 87.56 178 VAL A N 1
ATOM 1346 C CA . VAL A 1 178 ? 2.983 10.147 6.170 1.00 87.56 178 VAL A CA 1
ATOM 1347 C C . VAL A 1 178 ? 3.338 8.691 5.881 1.00 87.56 178 VAL A C 1
ATOM 1349 O O . VAL A 1 178 ? 4.475 8.270 6.106 1.00 87.56 178 VAL A O 1
ATOM 1352 N N . MET A 1 179 ? 2.392 7.938 5.323 1.00 85.88 179 MET A N 1
ATOM 1353 C CA . MET A 1 179 ? 2.582 6.528 4.987 1.00 85.88 179 MET A CA 1
ATOM 1354 C C . MET A 1 179 ? 3.617 6.349 3.862 1.00 85.88 179 MET A C 1
ATOM 1356 O O . MET A 1 179 ? 4.494 5.489 3.965 1.00 85.88 179 MET A O 1
ATOM 1360 N N . SER A 1 180 ? 3.598 7.213 2.842 1.00 78.19 180 SER A N 1
ATOM 1361 C CA . SER A 1 180 ? 4.597 7.236 1.761 1.00 78.19 180 SER A CA 1
ATOM 1362 C C . SER A 1 180 ? 6.006 7.612 2.252 1.00 78.19 180 SER A C 1
ATOM 1364 O O . SER A 1 180 ? 7.018 7.133 1.731 1.00 78.19 180 SER A O 1
ATOM 1366 N N . LEU A 1 181 ? 6.120 8.432 3.303 1.00 78.06 181 LEU A N 1
ATOM 1367 C CA . LEU A 1 181 ? 7.416 8.740 3.912 1.00 78.06 181 LEU A CA 1
ATOM 1368 C C . LEU A 1 181 ? 8.011 7.521 4.633 1.00 78.06 181 LEU A C 1
ATOM 1370 O O . LEU A 1 181 ? 9.227 7.305 4.586 1.00 78.06 181 LEU A O 1
ATOM 1374 N N . TRP A 1 182 ? 7.176 6.716 5.296 1.00 76.12 182 TRP A N 1
ATOM 1375 C CA . TRP A 1 182 ? 7.622 5.486 5.955 1.00 76.12 182 TRP A CA 1
ATOM 1376 C C . TRP A 1 182 ? 8.153 4.472 4.951 1.00 76.12 182 TRP A C 1
ATOM 1378 O O . TRP A 1 182 ? 9.237 3.931 5.171 1.00 76.12 182 TRP A O 1
ATOM 1388 N N . THR A 1 183 ? 7.454 4.266 3.832 1.00 65.81 183 THR A N 1
ATOM 1389 C CA . THR A 1 183 ? 7.905 3.351 2.772 1.00 65.81 183 THR A CA 1
ATOM 1390 C C . THR A 1 183 ? 9.233 3.812 2.181 1.00 65.81 183 THR A C 1
ATOM 1392 O O . THR A 1 183 ? 10.168 3.018 2.097 1.00 65.81 183 THR A O 1
ATOM 1395 N N . THR A 1 184 ? 9.379 5.105 1.884 1.00 65.31 184 THR A N 1
ATOM 1396 C CA . THR A 1 184 ? 10.634 5.674 1.366 1.00 65.31 184 THR A CA 1
ATOM 1397 C C . THR A 1 184 ? 11.806 5.420 2.319 1.00 65.31 184 THR A C 1
ATOM 1399 O O . THR A 1 184 ? 12.868 4.963 1.896 1.00 65.31 184 THR A O 1
ATOM 1402 N N . ARG A 1 185 ? 11.618 5.651 3.627 1.00 67.06 185 ARG A N 1
ATOM 1403 C CA . ARG A 1 185 ? 12.662 5.424 4.643 1.00 67.06 185 ARG A CA 1
ATOM 1404 C C . ARG A 1 185 ? 12.972 3.938 4.843 1.00 67.06 185 ARG A C 1
ATOM 1406 O O . ARG A 1 185 ? 14.143 3.574 4.902 1.00 67.06 185 ARG A O 1
ATOM 1413 N N . LEU A 1 186 ? 11.956 3.078 4.902 1.00 63.69 186 LEU A N 1
ATOM 1414 C CA . LEU A 1 186 ? 12.116 1.624 5.040 1.00 63.69 186 LEU A CA 1
ATOM 1415 C C . LEU A 1 186 ? 12.837 1.001 3.840 1.00 63.69 186 LEU A C 1
ATOM 1417 O O . LEU A 1 186 ? 13.677 0.122 4.018 1.00 63.69 186 LEU A O 1
ATOM 1421 N N . LEU A 1 187 ? 12.535 1.459 2.626 1.00 61.06 187 LEU A N 1
ATOM 1422 C CA . LEU A 1 187 ? 13.168 0.975 1.399 1.00 61.06 187 LEU A CA 1
ATOM 1423 C C . LEU A 1 187 ? 14.594 1.518 1.244 1.00 61.06 187 LEU A C 1
ATOM 1425 O O . LEU A 1 187 ? 15.483 0.777 0.827 1.00 61.06 187 LEU A O 1
ATOM 1429 N N . ALA A 1 188 ? 14.845 2.766 1.654 1.00 56.88 188 ALA A N 1
ATOM 1430 C CA . ALA A 1 188 ? 16.188 3.348 1.675 1.00 56.88 188 ALA A CA 1
ATOM 1431 C C . ALA A 1 188 ? 17.131 2.634 2.660 1.00 56.88 188 ALA A C 1
ATOM 1433 O O . ALA A 1 188 ? 18.307 2.463 2.351 1.00 56.88 188 ALA A O 1
ATOM 1434 N N . LEU A 1 189 ? 16.622 2.159 3.804 1.00 52.19 189 LEU A N 1
ATOM 1435 C CA . LEU A 1 189 ? 17.384 1.356 4.774 1.00 52.19 189 LEU A CA 1
ATOM 1436 C C . LEU A 1 189 ? 17.729 -0.055 4.265 1.00 52.19 189 LEU A C 1
ATOM 1438 O O . LEU A 1 189 ? 18.598 -0.716 4.828 1.00 52.19 189 LEU A O 1
ATOM 1442 N N . LYS A 1 190 ? 17.047 -0.525 3.214 1.00 49.88 190 LYS A N 1
ATOM 1443 C CA . LYS A 1 190 ? 17.280 -1.825 2.569 1.00 49.88 190 LYS A CA 1
ATOM 1444 C C . LYS A 1 190 ? 18.172 -1.726 1.320 1.00 49.88 190 LYS A C 1
ATOM 1446 O O . LYS A 1 190 ? 18.257 -2.707 0.580 1.00 49.88 190 LYS A O 1
ATOM 1451 N N . ARG A 1 191 ? 18.824 -0.583 1.071 1.00 47.62 191 ARG A N 1
ATOM 1452 C CA . ARG A 1 191 ? 19.942 -0.478 0.116 1.00 47.62 191 ARG A CA 1
ATOM 1453 C C . ARG A 1 191 ? 21.178 -1.094 0.750 1.00 47.62 191 ARG A C 1
ATOM 1455 O O . ARG A 1 191 ? 21.587 -2.162 0.244 1.00 47.62 191 ARG A O 1
#

Secondary structure (DSSP, 8-state):
---------------SS-PPPPSPPTTTHHHHHHHHHHHHHHHHHHHHHHHH--HHHHHHHHT--HHHHHHH-SSHHHHHHHHHHHHHHHHHHHHHH-HHHHHIIIIIHHHTHHHHHHHHHHHHHHHHHHHHHHHHHH-SSPPPPHHHHHHHHHHHHHHHHHHHHH-SS--GGGGHHHHHHHHHHHHHTT-

Foldseek 3Di:
DDDDDPPPDDDDDADLLAHQDDDDDPVCVLVNLLRLLLSQLVLVCLAANPVRDALVSSCVNSVHDSVSVVVNAVGSVRSNLVSVLSNLLSVLVVCLVPVPVLCVLQPVLVVPDDVSVVVNLVVLLVVLVVSLVSRHVRYPDRGDPSVVSSVLSVVSSVLSSVQSVVDVNGPSNVCSVVNSVVVVVVSVVVD

Radius of gyration: 18.67 Å; chains: 1; bounding box: 39×49×55 Å